Protein AF-A0A6A4GL51-F1 (afdb_monomer)

Secondary structure (DSSP, 8-state):
--HHHHHHHHHHHHHHTS--HHHHHHHHHHHHHHHHHHHHHHHHHHHHHHHHHHHHHHHHHHHHHHGGGS--HHHHHHHHHHHHHHHHTT--PPPP--PPP---HHHHHHHHHHHHHHHHHHHHHHHHHHHHHHHHHHHHHTTS-SS-HHHHHHHHHHHHHHHHHHTHHHHHHHHHHHHHHHHHHH-HHHHHHHHHHHHHHHHHHHHHHHHHHHHHHHHHHHT-

Mean predicted aligned error: 14.63 Å

Solvent-accessible surface area (backbone atoms only — not comparable to full-atom values): 12525 Å² total; per-residue (Å²): 135,65,70,64,57,55,53,50,53,54,49,53,53,54,57,70,63,54,70,55,68,65,59,56,52,50,51,52,53,50,53,52,50,52,52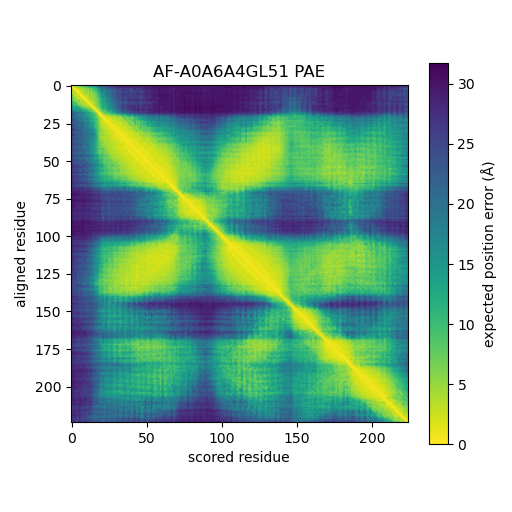,51,51,50,50,52,49,54,52,40,52,53,51,40,53,51,37,50,56,52,36,53,55,42,49,53,53,38,59,58,52,48,55,60,71,45,73,60,60,64,62,55,50,50,55,48,50,52,51,52,52,41,47,74,71,71,48,84,72,75,78,80,80,78,72,78,80,72,62,55,72,66,53,52,54,53,46,42,54,35,56,44,54,38,53,53,35,52,50,51,40,53,52,42,52,50,52,49,55,47,52,52,50,57,57,60,62,67,75,66,82,92,87,44,76,66,60,51,54,49,52,51,52,50,49,49,58,58,48,64,61,63,62,56,43,56,58,52,51,51,52,50,50,53,53,48,53,56,34,49,74,73,37,62,70,53,26,52,55,45,51,52,54,52,49,49,52,50,46,51,54,52,48,54,53,46,48,61,50,52,56,50,55,54,55,59,59,73,76,108

pLDDT: mean 72.22, std 11.59, range [42.72, 92.88]

Nearest PDB structures (foldseek):
  3ja6-assembly1_I  TM=2.448E-01  e=1.001E+00  Escherichia coli
  3ja6-assembly1_H  TM=2.577E-01  e=1.241E+00  Escherichia coli
  3zx6-assembly1_A  TM=2.633E-01  e=2.784E+00  Archaeoglobus fulgidus DSM 4304
  3zx6-assembly1_B  TM=2.259E-01  e=3.100E+00  Archaeoglobus fulgidus DSM 4304

Sequence (224 aa):
MSTLELGATKNIENMSSVRDPWTECLKSVRTYDDEKCKGWREDIDTLLVFAGLFSATVTAFATESYQWLQQDKNSAIFAQLVYISERLNGSTSPAPAVSAFTPAPASIRINVFWFLSLTISLATVLVGILCKQWLREYQKDASVGHHLALELRQMRYESLKKWAFRESSLALVLFFAGMLDLLWSLNPVVAGLVTAVVGLSMFIVVATSGLTIMLYFDEAKTKR

Organism: NCBI:txid1447944

InterPro domains:
  IPR045338 Domain of unknown function DUF6535 [PF20153] (22-185)

Structure (mmCIF, N/CA/C/O backbone):
data_AF-A0A6A4GL51-F1
#
_entry.id   AF-A0A6A4GL51-F1
#
loop_
_atom_site.group_PDB
_atom_site.id
_atom_site.type_symbol
_atom_site.label_atom_id
_atom_site.label_alt_id
_atom_site.label_comp_id
_atom_site.label_asym_id
_atom_site.label_entity_id
_atom_site.label_seq_id
_atom_site.pdbx_PDB_ins_code
_atom_site.Cartn_x
_atom_site.Cartn_y
_atom_site.Cartn_z
_atom_site.occupancy
_atom_site.B_iso_or_equiv
_atom_site.auth_seq_id
_atom_site.auth_comp_id
_atom_site.auth_asym_id
_atom_site.auth_atom_id
_atom_site.pdbx_PDB_model_num
ATOM 1 N N . MET A 1 1 ? 56.604 -1.981 -56.747 1.00 52.88 1 MET A N 1
ATOM 2 C CA . MET A 1 1 ? 55.493 -2.838 -56.274 1.00 52.88 1 MET A CA 1
ATOM 3 C C . MET A 1 1 ? 55.147 -2.613 -54.791 1.00 52.88 1 MET A C 1
ATOM 5 O O . MET A 1 1 ? 54.453 -3.429 -54.217 1.00 52.88 1 MET A O 1
ATOM 9 N N . SER A 1 2 ? 55.582 -1.507 -54.165 1.00 58.84 2 SER A N 1
ATOM 10 C CA . SER A 1 2 ? 55.415 -1.244 -52.720 1.00 58.84 2 SER A CA 1
ATOM 11 C C . SER A 1 2 ? 54.484 -0.067 -52.389 1.00 58.84 2 SER A C 1
ATOM 13 O O . SER A 1 2 ? 53.984 0.025 -51.276 1.00 58.84 2 SER A O 1
ATOM 15 N N . THR A 1 3 ? 54.218 0.830 -53.343 1.00 53.72 3 THR A N 1
ATOM 16 C CA . THR A 1 3 ? 53.398 2.037 -53.130 1.00 53.72 3 THR A CA 1
ATOM 17 C C . THR A 1 3 ? 51.900 1.812 -53.358 1.00 53.72 3 THR A C 1
ATOM 19 O O . THR A 1 3 ? 51.089 2.499 -52.746 1.00 53.72 3 THR A O 1
ATOM 22 N N . LEU A 1 4 ? 51.523 0.833 -54.191 1.00 57.16 4 LEU A N 1
ATOM 23 C CA . LEU A 1 4 ? 50.122 0.454 -54.427 1.00 57.16 4 LEU A CA 1
ATOM 24 C C . LEU A 1 4 ? 49.556 -0.413 -53.290 1.00 57.16 4 LEU A C 1
ATOM 26 O O . LEU A 1 4 ? 48.430 -0.185 -52.858 1.00 57.16 4 LEU A O 1
ATOM 30 N N . GLU A 1 5 ? 50.364 -1.324 -52.741 1.00 56.22 5 GLU A N 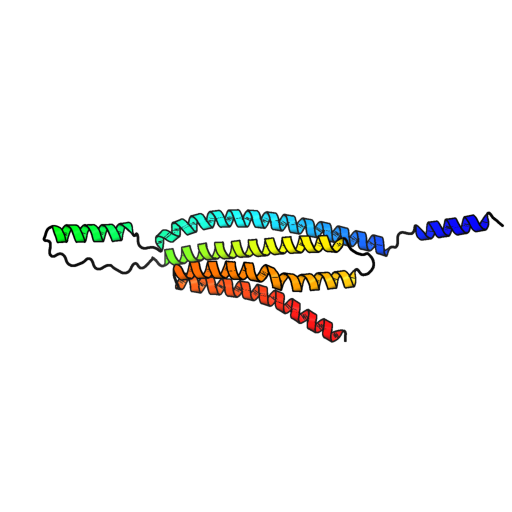1
ATOM 31 C CA . GLU A 1 5 ? 50.001 -2.162 -51.588 1.00 56.22 5 GLU A CA 1
ATOM 32 C C . GLU A 1 5 ? 49.766 -1.317 -50.324 1.00 56.22 5 GLU A C 1
ATOM 34 O O . GLU A 1 5 ? 48.776 -1.511 -49.625 1.00 56.22 5 GLU A O 1
ATOM 39 N N . LEU A 1 6 ? 50.609 -0.303 -50.075 1.00 56.66 6 LEU A N 1
ATOM 40 C CA . LEU A 1 6 ? 50.425 0.617 -48.944 1.00 56.66 6 LEU A CA 1
ATOM 41 C C . LEU A 1 6 ? 49.168 1.490 -49.082 1.00 56.66 6 LEU A C 1
ATOM 43 O O . LEU A 1 6 ? 48.562 1.858 -48.081 1.00 56.66 6 LEU A O 1
ATOM 47 N N . GLY A 1 7 ? 48.783 1.850 -50.311 1.00 54.78 7 GLY A N 1
ATOM 48 C CA . GLY A 1 7 ? 47.552 2.598 -50.579 1.00 54.78 7 GLY A CA 1
ATOM 49 C C . GLY A 1 7 ? 46.298 1.745 -50.381 1.00 54.78 7 GLY A C 1
ATOM 50 O O . GLY A 1 7 ? 45.294 2.239 -49.871 1.00 54.78 7 GLY A O 1
ATOM 51 N N . ALA A 1 8 ? 46.374 0.456 -50.725 1.00 57.44 8 ALA A N 1
ATOM 52 C CA . ALA A 1 8 ? 45.297 -0.503 -50.511 1.00 57.44 8 ALA A CA 1
ATOM 53 C C . ALA A 1 8 ? 45.093 -0.807 -49.019 1.00 57.44 8 ALA A C 1
ATOM 55 O O . ALA A 1 8 ? 43.962 -0.750 -48.544 1.00 57.44 8 ALA A O 1
ATOM 56 N N . THR A 1 9 ? 46.163 -1.029 -48.249 1.00 56.56 9 THR A N 1
ATOM 57 C CA . THR A 1 9 ? 46.051 -1.292 -46.802 1.00 56.56 9 THR A CA 1
ATOM 58 C C . THR A 1 9 ? 45.541 -0.082 -46.022 1.00 56.56 9 THR A C 1
ATOM 60 O O . THR A 1 9 ? 44.674 -0.247 -45.168 1.00 56.56 9 THR A O 1
ATOM 63 N N . LYS A 1 10 ? 45.959 1.142 -46.374 1.00 56.47 10 LYS A N 1
ATOM 64 C CA . LYS A 1 10 ? 45.437 2.381 -45.762 1.00 56.47 10 LYS A CA 1
ATOM 65 C C . LYS A 1 10 ? 43.958 2.628 -46.075 1.00 56.47 10 LYS A C 1
ATOM 67 O O . LYS A 1 10 ? 43.231 3.164 -45.243 1.00 56.47 10 LYS A O 1
ATOM 72 N N . ASN A 1 11 ? 43.499 2.235 -47.266 1.00 54.41 11 ASN A N 1
ATOM 73 C CA . ASN A 1 11 ? 42.080 2.298 -47.627 1.00 54.41 11 ASN A CA 1
ATOM 74 C C . ASN A 1 11 ? 41.252 1.229 -46.908 1.00 54.41 11 ASN A C 1
ATOM 76 O O . ASN A 1 11 ? 40.127 1.512 -46.516 1.00 54.41 11 ASN A O 1
ATOM 80 N N . ILE A 1 12 ? 41.802 0.033 -46.687 1.00 56.81 12 ILE A N 1
ATOM 81 C CA . ILE A 1 12 ? 41.143 -1.031 -45.914 1.00 56.81 12 ILE A CA 1
ATOM 82 C C . ILE A 1 12 ? 41.054 -0.644 -44.427 1.00 56.81 12 ILE A C 1
ATOM 84 O O . ILE A 1 12 ? 40.013 -0.843 -43.803 1.00 56.81 12 ILE A O 1
ATOM 88 N N . GLU A 1 13 ? 42.086 -0.000 -43.879 1.00 54.78 13 GLU A N 1
ATOM 89 C CA . GLU A 1 13 ? 42.092 0.524 -42.507 1.00 54.78 13 GLU A CA 1
ATOM 90 C C . GLU A 1 13 ? 41.083 1.681 -42.340 1.00 54.78 13 GLU A C 1
ATOM 92 O O . GLU A 1 13 ? 40.295 1.690 -41.393 1.00 54.78 13 GLU A O 1
ATOM 97 N N . ASN A 1 14 ? 40.978 2.585 -43.323 1.00 52.66 14 ASN A N 1
ATOM 98 C CA . ASN A 1 14 ? 39.922 3.605 -43.356 1.00 52.66 14 ASN A CA 1
ATOM 99 C C . ASN A 1 14 ? 38.512 3.024 -43.571 1.00 52.66 14 ASN A C 1
ATOM 101 O O . ASN A 1 14 ? 37.547 3.583 -43.054 1.00 52.66 14 ASN A O 1
ATOM 105 N N . MET A 1 15 ? 38.371 1.890 -44.264 1.00 49.06 15 MET A N 1
ATOM 106 C CA . MET A 1 15 ? 37.087 1.191 -44.413 1.00 49.06 15 MET A CA 1
ATOM 107 C C . MET A 1 15 ? 36.656 0.498 -43.110 1.00 49.06 15 MET A C 1
ATOM 109 O O . MET A 1 15 ? 35.465 0.414 -42.831 1.00 49.06 15 MET A O 1
ATOM 113 N N . SER A 1 16 ? 37.612 0.076 -42.274 1.00 49.75 16 SER A N 1
ATOM 114 C CA . SER A 1 16 ? 37.357 -0.403 -40.903 1.00 49.75 16 SER A CA 1
ATOM 115 C C . SER A 1 16 ? 37.082 0.725 -39.891 1.00 49.75 16 SER A C 1
ATOM 117 O O . SER A 1 16 ? 36.542 0.480 -38.816 1.00 49.75 16 SER A O 1
ATOM 119 N N . SER A 1 17 ? 37.415 1.970 -40.255 1.00 50.38 17 SER A N 1
ATOM 120 C CA . SER A 1 17 ? 37.106 3.206 -39.514 1.00 50.38 17 SER A CA 1
ATOM 121 C C . SER A 1 17 ? 35.714 3.771 -39.848 1.00 50.38 17 SER A C 1
ATOM 123 O O . SER A 1 17 ? 35.219 4.681 -39.173 1.00 50.38 17 SER A O 1
ATOM 125 N N . VAL A 1 18 ? 35.020 3.204 -40.846 1.00 55.88 18 VAL A N 1
ATOM 126 C CA . VAL A 1 18 ? 33.583 3.433 -41.032 1.00 55.88 18 VAL A CA 1
ATOM 127 C C . VAL A 1 18 ? 32.873 2.750 -39.868 1.00 55.88 18 VAL A C 1
ATOM 129 O O . VAL A 1 18 ? 32.553 1.568 -39.921 1.00 55.88 18 VAL A O 1
ATOM 132 N N . ARG A 1 19 ? 32.700 3.508 -38.780 1.00 58.69 19 ARG A N 1
ATOM 133 C CA . ARG A 1 19 ? 31.881 3.182 -37.606 1.00 58.69 19 ARG A CA 1
ATOM 134 C C . ARG A 1 19 ? 30.663 2.395 -38.078 1.00 58.69 19 ARG A C 1
ATOM 136 O O . ARG A 1 19 ? 29.856 2.946 -38.826 1.00 58.69 19 ARG A O 1
ATOM 143 N N . ASP A 1 20 ? 30.571 1.125 -37.689 1.00 70.38 20 ASP A N 1
ATOM 144 C CA . ASP A 1 20 ? 29.473 0.257 -38.101 1.00 70.38 20 ASP A CA 1
ATOM 145 C C . ASP A 1 20 ? 28.157 0.990 -37.771 1.00 70.38 20 ASP A C 1
ATOM 147 O O . ASP A 1 20 ? 27.936 1.302 -36.593 1.00 70.38 20 ASP A O 1
ATOM 151 N N . PRO A 1 21 ? 27.318 1.358 -38.761 1.00 72.12 21 PRO A N 1
ATOM 152 C CA . PRO A 1 21 ? 26.110 2.159 -38.540 1.00 72.12 21 PRO A CA 1
ATOM 153 C C . PRO A 1 21 ? 25.205 1.565 -37.456 1.00 72.12 21 PRO A C 1
ATOM 155 O O . PRO A 1 21 ? 24.495 2.282 -36.747 1.00 72.12 21 PRO A O 1
ATOM 158 N N . TRP A 1 22 ? 25.289 0.245 -37.286 1.00 64.12 22 TRP A N 1
ATOM 159 C CA . TRP A 1 22 ? 24.632 -0.503 -36.231 1.00 64.12 22 TRP A CA 1
ATOM 160 C C . TRP A 1 22 ? 25.115 -0.123 -34.825 1.00 64.12 22 TRP A C 1
ATOM 162 O O . TRP A 1 22 ? 24.303 0.058 -33.920 1.00 64.12 22 TRP A O 1
ATOM 172 N N . THR A 1 23 ? 26.422 0.070 -34.630 1.00 68.00 23 THR A N 1
ATOM 173 C CA . THR A 1 23 ? 27.003 0.472 -33.337 1.00 68.00 23 THR A CA 1
ATOM 174 C C . THR A 1 23 ? 26.606 1.890 -32.934 1.00 68.00 23 THR A C 1
ATOM 176 O O . THR A 1 23 ? 26.313 2.131 -31.763 1.00 68.00 23 THR A O 1
ATOM 179 N N . GLU A 1 24 ? 26.516 2.814 -33.893 1.00 74.75 24 GLU A N 1
ATOM 180 C CA . GLU A 1 24 ? 26.076 4.188 -33.630 1.00 74.75 24 GLU A CA 1
ATOM 181 C C . GLU A 1 24 ? 24.572 4.236 -33.315 1.00 74.75 24 GLU A C 1
ATOM 183 O O . GLU A 1 24 ? 24.154 4.893 -32.358 1.00 74.75 24 GLU A O 1
ATOM 188 N N . CYS A 1 25 ? 23.758 3.461 -34.042 1.00 73.06 25 CYS A N 1
ATOM 189 C CA . CYS A 1 25 ? 22.332 3.309 -33.751 1.00 73.06 25 CYS A CA 1
ATOM 190 C C . CYS A 1 25 ? 22.098 2.705 -32.355 1.00 73.06 25 CYS A C 1
ATOM 192 O O . CYS A 1 25 ? 21.324 3.248 -31.565 1.00 73.06 25 CYS A O 1
ATOM 194 N N . LEU A 1 26 ? 22.823 1.639 -31.999 1.00 71.44 26 LEU A N 1
ATOM 195 C CA . LEU A 1 26 ? 22.738 1.011 -30.676 1.00 71.44 26 LEU A CA 1
ATOM 196 C C . LEU A 1 26 ? 23.164 1.951 -29.552 1.00 71.44 26 LEU A C 1
ATOM 198 O O . LEU A 1 26 ? 22.528 1.981 -28.498 1.00 71.44 26 LEU A O 1
ATOM 202 N N . LYS A 1 27 ? 24.220 2.735 -29.770 1.00 73.44 27 LYS A N 1
ATOM 203 C CA . LYS A 1 27 ? 24.674 3.742 -28.811 1.00 73.44 27 LYS A CA 1
ATOM 204 C C . LYS A 1 27 ? 23.612 4.819 -28.596 1.00 73.44 27 LYS A C 1
ATOM 206 O O . LYS A 1 27 ? 23.353 5.188 -27.452 1.00 73.44 27 LYS A O 1
ATOM 211 N N . SER A 1 28 ? 22.970 5.282 -29.667 1.00 75.81 28 SER A N 1
ATOM 212 C CA . SER A 1 28 ? 21.876 6.255 -29.596 1.00 75.81 28 SER A CA 1
ATOM 213 C C . SER A 1 28 ? 20.667 5.706 -28.827 1.00 75.81 28 SER A C 1
ATOM 215 O O . SER A 1 28 ? 20.211 6.345 -27.880 1.00 75.81 28 SER A O 1
ATOM 217 N N . VAL A 1 29 ? 20.217 4.482 -29.137 1.00 75.88 29 VAL A N 1
ATOM 218 C CA . VAL A 1 29 ? 19.107 3.815 -28.425 1.00 75.88 29 VAL A CA 1
ATOM 219 C C . VAL A 1 29 ? 19.432 3.609 -26.948 1.00 75.88 29 VAL A C 1
ATOM 221 O O . VAL A 1 29 ? 18.597 3.868 -26.089 1.00 75.88 29 VAL A O 1
ATOM 224 N N . ARG A 1 30 ? 20.661 3.195 -26.631 1.00 72.38 30 ARG A N 1
ATOM 225 C CA . ARG A 1 30 ? 21.103 3.009 -25.246 1.00 72.38 30 ARG A CA 1
ATOM 226 C C . ARG A 1 30 ? 21.128 4.317 -24.462 1.00 72.38 30 ARG A C 1
ATOM 228 O O . ARG A 1 30 ? 20.707 4.342 -23.315 1.00 72.38 30 ARG A O 1
ATOM 235 N N . THR A 1 31 ? 21.591 5.392 -25.093 1.00 75.75 31 THR A N 1
ATOM 236 C CA . THR A 1 31 ? 21.641 6.723 -24.472 1.00 75.75 31 THR A CA 1
ATOM 237 C C . THR A 1 31 ? 20.227 7.231 -24.188 1.00 75.75 31 THR A C 1
ATOM 239 O O . THR A 1 31 ? 19.967 7.738 -23.101 1.00 75.75 31 THR A O 1
ATOM 242 N N . TYR A 1 32 ? 19.298 7.016 -25.125 1.00 77.94 32 TYR A N 1
ATOM 243 C CA . TYR A 1 32 ? 17.880 7.327 -24.946 1.00 77.94 32 TYR A CA 1
ATOM 244 C C . TYR A 1 32 ? 17.238 6.515 -23.811 1.00 77.94 32 TYR A C 1
ATOM 246 O O . TYR A 1 32 ? 16.561 7.085 -22.956 1.00 77.94 32 TYR A O 1
ATOM 254 N N . ASP A 1 33 ? 17.466 5.198 -23.771 1.00 76.31 33 ASP A N 1
ATOM 255 C CA . ASP A 1 33 ? 16.957 4.328 -22.706 1.00 76.31 33 ASP A CA 1
ATOM 256 C C . ASP A 1 33 ? 17.521 4.731 -21.337 1.00 76.31 33 ASP A C 1
ATOM 258 O O . ASP A 1 33 ? 16.766 4.800 -20.369 1.00 76.31 33 ASP A O 1
ATOM 262 N N . ASP A 1 34 ? 18.818 5.037 -21.241 1.00 79.56 34 ASP A N 1
ATOM 263 C CA . ASP A 1 34 ? 19.457 5.461 -19.992 1.00 79.56 34 ASP A CA 1
ATOM 264 C C . ASP A 1 34 ? 18.910 6.809 -19.499 1.00 79.56 34 ASP A C 1
ATOM 266 O O . ASP A 1 34 ? 18.635 6.959 -18.304 1.00 79.56 34 ASP A O 1
ATOM 270 N N . GLU A 1 35 ? 18.692 7.766 -20.404 1.00 84.69 35 GLU A N 1
ATOM 271 C CA . GLU A 1 35 ? 18.093 9.066 -20.086 1.00 84.69 35 GLU A CA 1
ATOM 272 C C . GLU A 1 35 ? 16.639 8.916 -19.616 1.00 84.69 35 GLU A C 1
ATOM 274 O O . GLU A 1 35 ? 16.258 9.470 -18.581 1.00 84.69 35 GLU A O 1
ATOM 279 N N . LYS A 1 36 ? 15.836 8.093 -20.305 1.00 80.44 36 LYS A N 1
ATOM 280 C CA . LYS A 1 36 ? 14.458 7.780 -19.893 1.00 80.44 36 LYS A CA 1
ATOM 281 C C . LYS A 1 36 ? 14.406 7.060 -18.554 1.00 80.44 36 LYS A C 1
ATOM 283 O O . LYS A 1 36 ? 13.615 7.436 -17.692 1.00 80.44 36 LYS A O 1
ATOM 288 N N . CYS A 1 37 ? 15.270 6.068 -18.355 1.00 80.31 37 CYS A N 1
ATOM 289 C CA . CYS A 1 37 ? 15.380 5.348 -17.093 1.00 80.31 37 CYS A CA 1
ATOM 290 C C . CYS A 1 37 ? 15.731 6.302 -15.951 1.00 80.31 37 CYS A C 1
ATOM 292 O O . CYS A 1 37 ? 15.121 6.244 -14.885 1.00 80.31 37 CYS A O 1
ATOM 294 N N . LYS A 1 38 ? 16.687 7.210 -16.167 1.00 85.50 38 LYS A N 1
ATOM 295 C CA . LYS A 1 38 ? 17.055 8.220 -15.175 1.00 85.50 38 LYS A CA 1
ATOM 296 C C . LYS A 1 38 ? 15.866 9.118 -14.817 1.00 85.50 38 LYS A C 1
ATOM 298 O O . LYS A 1 38 ? 15.588 9.256 -13.630 1.00 85.50 38 LYS A O 1
ATOM 303 N N . GLY A 1 39 ? 15.134 9.625 -15.812 1.00 88.31 39 GLY A N 1
ATOM 304 C CA . GLY A 1 39 ? 13.924 10.423 -15.585 1.00 88.31 39 GLY A CA 1
ATOM 305 C C . GLY A 1 39 ? 12.875 9.676 -14.756 1.00 88.31 39 GLY A C 1
ATOM 306 O O . GLY A 1 39 ? 12.447 10.164 -13.717 1.00 88.31 39 GLY A O 1
ATOM 307 N N . TRP A 1 40 ? 12.554 8.429 -15.120 1.00 86.12 40 TRP A N 1
ATOM 308 C CA . TRP A 1 40 ? 11.613 7.614 -14.341 1.00 86.12 40 TRP A CA 1
ATOM 309 C C . TRP A 1 40 ? 12.074 7.370 -12.906 1.00 86.12 40 TRP A C 1
ATOM 311 O O . TRP A 1 40 ? 11.251 7.322 -11.997 1.00 86.12 40 TRP A O 1
ATOM 321 N N . ARG A 1 41 ? 13.381 7.215 -12.667 1.00 87.38 41 ARG A N 1
ATOM 322 C CA . ARG A 1 41 ? 13.912 7.068 -11.306 1.00 87.38 41 ARG A CA 1
ATOM 323 C C . ARG A 1 41 ? 13.660 8.317 -10.466 1.00 87.38 41 ARG A C 1
ATOM 325 O O . ARG A 1 41 ? 13.277 8.174 -9.309 1.00 87.38 41 ARG A O 1
ATOM 332 N N . GLU A 1 42 ? 13.896 9.492 -11.041 1.00 91.25 42 GLU A N 1
ATOM 333 C CA . GLU A 1 42 ? 13.702 10.791 -10.388 1.00 91.25 42 GLU A CA 1
ATOM 334 C C . GLU A 1 42 ? 12.216 11.058 -10.101 1.00 91.25 42 GLU A C 1
ATOM 336 O O . GLU A 1 42 ? 11.864 11.458 -8.987 1.00 91.25 42 GLU A O 1
ATOM 341 N N . ASP A 1 43 ? 11.335 10.737 -11.053 1.00 89.19 43 ASP A N 1
ATOM 342 C CA . ASP A 1 43 ? 9.881 10.812 -10.872 1.00 89.19 43 ASP A CA 1
ATOM 343 C C . ASP A 1 43 ? 9.416 9.89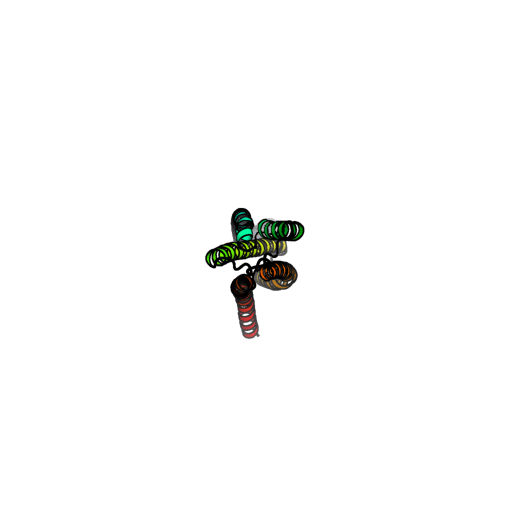5 -9.733 1.00 89.19 43 ASP A C 1
ATOM 345 O O . ASP A 1 43 ? 8.683 10.323 -8.836 1.00 89.19 43 ASP A O 1
ATOM 349 N N . ILE A 1 44 ? 9.878 8.637 -9.727 1.00 89.69 44 ILE A N 1
ATOM 350 C CA . ILE A 1 44 ? 9.555 7.669 -8.672 1.00 89.69 44 ILE A CA 1
ATOM 351 C C . ILE A 1 44 ? 10.070 8.161 -7.316 1.00 89.69 44 ILE A C 1
ATOM 353 O O . ILE A 1 44 ? 9.346 8.064 -6.329 1.00 89.69 44 ILE A O 1
ATOM 357 N N . ASP A 1 45 ? 11.281 8.715 -7.242 1.00 91.12 45 ASP A N 1
ATOM 358 C CA . ASP A 1 45 ? 11.823 9.256 -5.991 1.00 91.12 45 ASP A CA 1
ATOM 359 C C . ASP A 1 45 ? 10.987 10.411 -5.445 1.00 91.12 45 ASP A C 1
ATOM 361 O O . ASP A 1 45 ? 10.686 10.454 -4.250 1.00 91.12 45 ASP A O 1
ATOM 365 N N . THR A 1 46 ? 10.528 11.293 -6.325 1.00 92.00 46 THR A N 1
ATOM 366 C CA . THR A 1 46 ? 9.655 12.408 -5.951 1.00 92.00 46 THR A CA 1
ATOM 367 C C . THR A 1 46 ? 8.298 11.905 -5.446 1.00 92.00 46 THR A C 1
ATOM 369 O O . THR A 1 46 ? 7.819 12.347 -4.398 1.00 92.00 46 THR A O 1
ATOM 372 N N . LEU A 1 47 ? 7.704 10.926 -6.137 1.00 89.56 47 LEU A N 1
ATOM 373 C CA . LEU A 1 47 ? 6.462 10.264 -5.727 1.00 89.56 47 LEU A CA 1
ATOM 374 C C . LEU A 1 47 ? 6.599 9.557 -4.373 1.00 89.56 47 LEU A C 1
ATOM 376 O O . LEU A 1 47 ? 5.702 9.667 -3.541 1.00 89.56 47 LEU A O 1
ATOM 380 N N . LEU A 1 48 ? 7.714 8.864 -4.128 1.00 89.44 48 LEU A N 1
ATOM 381 C CA . LEU A 1 48 ? 7.981 8.164 -2.867 1.00 89.44 48 LEU A CA 1
ATOM 382 C C . LEU A 1 48 ? 8.082 9.129 -1.689 1.00 89.44 48 LEU A C 1
ATOM 384 O O . LEU A 1 48 ? 7.502 8.869 -0.635 1.00 89.44 48 LEU A O 1
ATOM 388 N N . VAL A 1 49 ? 8.795 10.244 -1.867 1.00 91.75 49 VAL A N 1
ATOM 389 C CA . VAL A 1 49 ? 8.898 11.287 -0.840 1.00 91.75 49 VAL A CA 1
ATOM 390 C C . VAL A 1 49 ? 7.510 11.846 -0.539 1.00 91.75 49 VAL A C 1
ATOM 392 O O . VAL A 1 49 ? 7.088 11.846 0.618 1.00 91.75 49 VAL A O 1
ATOM 395 N N . PHE A 1 50 ? 6.760 12.238 -1.571 1.00 90.69 50 PHE A N 1
ATOM 396 C CA . PHE A 1 50 ? 5.410 12.773 -1.403 1.00 90.69 50 PHE A CA 1
ATOM 397 C C . PHE A 1 50 ? 4.469 11.782 -0.702 1.00 90.69 50 PHE A C 1
ATOM 399 O O . PHE A 1 50 ? 3.783 12.148 0.252 1.00 90.69 50 PHE A O 1
ATOM 406 N N . ALA A 1 51 ? 4.478 10.515 -1.118 1.00 89.00 51 ALA A N 1
ATOM 407 C CA . ALA A 1 51 ? 3.649 9.467 -0.533 1.00 89.00 51 ALA A CA 1
ATOM 408 C C . ALA A 1 51 ? 4.027 9.159 0.926 1.00 89.00 51 ALA A C 1
ATOM 410 O O . ALA A 1 51 ? 3.142 8.928 1.751 1.00 89.00 51 ALA A O 1
ATOM 411 N N . GLY A 1 52 ? 5.317 9.212 1.272 1.00 88.94 52 GLY A N 1
ATOM 412 C CA . GLY A 1 52 ? 5.790 9.072 2.651 1.00 88.94 52 GLY A CA 1
ATOM 413 C C . GLY A 1 52 ? 5.311 10.211 3.555 1.00 88.94 52 GLY A C 1
ATOM 414 O O . GLY A 1 52 ? 4.755 9.957 4.623 1.00 88.94 52 GLY A O 1
ATOM 415 N N . LEU A 1 53 ? 5.452 11.462 3.104 1.00 92.88 53 LEU A N 1
ATOM 416 C CA . LEU A 1 53 ? 4.947 12.647 3.813 1.00 92.88 53 LEU A CA 1
ATOM 417 C C . LEU A 1 53 ? 3.421 12.607 3.977 1.00 92.88 53 LEU A C 1
ATOM 419 O O . LEU A 1 53 ? 2.913 12.838 5.073 1.00 92.88 53 LEU A O 1
ATOM 423 N N . PHE A 1 54 ? 2.696 12.264 2.911 1.00 91.44 54 PHE A N 1
ATOM 424 C CA . PHE A 1 54 ? 1.244 12.096 2.943 1.00 91.44 54 PHE A CA 1
ATOM 425 C C . PHE A 1 54 ? 0.821 10.971 3.895 1.00 91.44 54 PHE A C 1
ATOM 427 O O . PHE A 1 54 ? -0.101 11.137 4.688 1.00 91.44 54 PHE A O 1
ATOM 434 N N . SER A 1 55 ? 1.522 9.836 3.878 1.00 91.88 55 SER A N 1
ATOM 435 C CA . SER A 1 55 ? 1.234 8.744 4.804 1.00 91.88 55 SER A CA 1
ATOM 436 C C . SER A 1 55 ? 1.466 9.156 6.251 1.00 91.88 55 SER A C 1
ATOM 438 O O . SER A 1 55 ? 0.675 8.781 7.110 1.00 91.88 55 SER A O 1
ATOM 440 N N . ALA A 1 56 ? 2.524 9.912 6.549 1.00 92.50 56 ALA A N 1
ATOM 441 C CA . ALA A 1 56 ? 2.812 10.354 7.911 1.00 92.50 56 ALA A CA 1
ATOM 442 C C . ALA A 1 56 ? 1.699 11.261 8.459 1.00 92.50 56 ALA A C 1
ATOM 444 O O . ALA A 1 56 ? 1.219 11.045 9.573 1.00 92.50 56 ALA A O 1
ATOM 445 N N . THR A 1 57 ? 1.233 12.227 7.663 1.00 92.81 57 THR A N 1
ATOM 446 C CA . THR A 1 57 ? 0.144 13.127 8.073 1.00 92.81 57 THR A CA 1
ATOM 447 C C . THR A 1 57 ? -1.182 12.384 8.218 1.00 92.81 57 THR A C 1
ATOM 449 O O . THR A 1 57 ? -1.864 12.547 9.229 1.00 92.81 57 THR A O 1
ATOM 452 N N . VAL A 1 58 ? -1.521 11.498 7.276 1.00 91.62 58 VAL A N 1
ATOM 453 C CA . VAL A 1 58 ? -2.711 10.636 7.371 1.00 91.62 58 VAL A CA 1
ATOM 454 C C . VAL A 1 58 ? -2.637 9.709 8.580 1.00 91.62 58 VAL A C 1
ATOM 456 O O . VAL A 1 58 ? -3.641 9.530 9.259 1.00 91.62 58 VAL A O 1
ATOM 459 N N . THR A 1 59 ? -1.467 9.145 8.891 1.00 90.31 59 THR A N 1
ATOM 460 C CA . THR A 1 59 ? -1.279 8.266 10.060 1.00 90.31 59 THR A CA 1
ATOM 461 C C . THR A 1 59 ? -1.542 9.019 11.361 1.00 90.31 59 THR A C 1
ATOM 463 O O . THR A 1 59 ? -2.171 8.467 12.262 1.00 90.31 59 THR A O 1
ATOM 466 N N . ALA A 1 60 ? -1.130 10.288 11.457 1.00 92.75 60 ALA A N 1
ATOM 467 C CA . ALA A 1 60 ? -1.438 11.125 12.615 1.00 92.75 60 ALA A CA 1
ATOM 468 C C . ALA A 1 60 ? -2.956 11.330 12.775 1.00 92.75 60 ALA A C 1
ATOM 470 O O . ALA A 1 60 ? -3.502 11.058 13.843 1.00 92.75 60 ALA A O 1
ATOM 471 N N . PHE A 1 61 ? -3.664 11.703 11.701 1.00 88.75 61 PHE A N 1
ATOM 472 C CA . PHE A 1 61 ? -5.127 11.841 11.742 1.00 88.75 61 PHE A CA 1
ATOM 473 C C . PHE A 1 61 ? -5.845 10.513 12.010 1.00 88.75 61 PHE A C 1
ATOM 475 O O . PHE A 1 61 ? -6.819 10.476 12.762 1.00 88.75 61 PHE A O 1
ATOM 482 N N . ALA A 1 62 ? -5.356 9.413 11.436 1.00 86.94 62 ALA A N 1
ATOM 483 C CA . ALA A 1 62 ? -5.880 8.075 11.675 1.00 86.94 62 ALA A CA 1
ATOM 484 C C . ALA A 1 62 ? -5.733 7.689 13.152 1.00 86.94 62 ALA A C 1
ATOM 486 O O . ALA A 1 62 ? -6.694 7.216 13.743 1.00 86.94 62 ALA A O 1
ATOM 487 N N . THR A 1 63 ? -4.581 7.964 13.771 1.00 86.06 63 THR A N 1
ATOM 488 C CA . THR A 1 63 ? -4.307 7.644 15.185 1.00 86.06 63 THR A CA 1
ATOM 489 C C . THR A 1 63 ? -5.187 8.443 16.147 1.00 86.06 63 THR A C 1
ATOM 491 O O . THR A 1 63 ? -5.658 7.900 17.144 1.00 86.06 63 THR A O 1
ATOM 494 N N . GLU A 1 64 ? -5.464 9.709 15.842 1.00 87.19 64 GLU A N 1
ATOM 495 C CA . GLU A 1 64 ? -6.395 10.523 16.633 1.00 87.19 64 GLU A CA 1
ATOM 496 C C . GLU A 1 64 ? -7.847 10.062 16.438 1.00 87.19 64 GLU A C 1
ATOM 498 O O . GLU A 1 64 ? -8.563 9.774 17.398 1.00 87.19 64 GLU A O 1
ATOM 503 N N . SER A 1 65 ? -8.284 9.904 15.184 1.00 85.50 65 SER A N 1
ATOM 504 C CA . SER A 1 65 ? -9.656 9.474 14.872 1.00 85.50 65 SER A CA 1
ATOM 505 C C . SER A 1 65 ? -9.956 8.028 15.288 1.00 85.50 65 SER A C 1
ATOM 507 O O . SER A 1 65 ? -11.122 7.680 15.495 1.00 85.50 65 SER A O 1
ATOM 509 N N . TYR A 1 66 ? -8.922 7.204 15.477 1.00 79.31 66 TYR A N 1
ATOM 510 C CA . TYR A 1 66 ? -9.002 5.854 16.027 1.00 79.31 66 TYR A CA 1
ATOM 511 C C . TYR A 1 66 ? -9.601 5.838 17.432 1.00 79.31 66 TYR A C 1
ATOM 513 O O . TYR A 1 66 ? -10.380 4.945 17.769 1.00 79.31 66 TYR A O 1
ATOM 521 N N . GLN A 1 67 ? -9.301 6.852 18.244 1.00 79.94 67 GLN A N 1
ATOM 522 C CA . GLN A 1 67 ? -9.836 6.952 19.600 1.00 79.94 67 GLN A CA 1
ATOM 523 C C . GLN A 1 67 ? -11.359 7.131 19.595 1.00 79.94 67 GLN A C 1
ATOM 525 O O . GLN A 1 67 ? -12.028 6.700 20.525 1.00 79.94 67 GLN A O 1
ATOM 530 N N . TRP A 1 68 ? -11.939 7.676 18.518 1.00 77.19 68 TRP A N 1
ATOM 531 C CA . TRP A 1 68 ? -13.394 7.823 18.377 1.00 77.19 68 TRP A CA 1
ATOM 532 C C . TRP A 1 68 ? -14.115 6.503 18.073 1.00 77.19 68 TRP A C 1
ATOM 534 O O . TRP A 1 68 ? -15.339 6.431 18.188 1.00 77.19 68 TRP A O 1
ATOM 544 N N . LEU A 1 69 ? -13.380 5.473 17.641 1.00 70.38 69 LEU A N 1
ATOM 545 C CA . LEU A 1 69 ? -13.886 4.114 17.419 1.00 70.38 69 LEU A CA 1
ATOM 546 C C . LEU A 1 69 ? -13.753 3.227 18.660 1.00 70.38 69 LEU A C 1
ATOM 548 O O . LEU A 1 69 ? -14.296 2.123 18.662 1.00 70.38 69 LEU A O 1
ATOM 552 N N . GLN A 1 70 ? -13.045 3.684 19.694 1.00 69.19 70 GLN A N 1
ATOM 553 C CA . GLN A 1 70 ? -12.905 2.961 20.949 1.00 69.19 70 GLN A CA 1
ATOM 554 C C . GLN A 1 70 ? -13.780 3.581 22.032 1.00 69.19 70 GLN A C 1
ATOM 556 O O . GLN A 1 70 ? -13.923 4.797 22.129 1.00 69.19 70 GLN A O 1
ATOM 561 N N . GLN A 1 71 ? -14.341 2.728 22.884 1.00 65.44 71 GLN A N 1
ATOM 562 C CA . GLN A 1 71 ? -14.957 3.191 24.116 1.00 65.44 71 GLN A CA 1
ATOM 563 C C . GLN A 1 71 ? -13.875 3.815 24.997 1.00 65.44 71 GLN A C 1
ATOM 565 O O . GLN A 1 71 ? -12.835 3.189 25.223 1.00 65.44 71 GLN A O 1
ATOM 570 N N . ASP A 1 72 ? -14.123 5.022 25.507 1.00 67.50 72 ASP A N 1
ATOM 571 C CA . ASP A 1 72 ? -13.211 5.668 26.445 1.00 67.50 72 ASP A CA 1
ATOM 572 C C . ASP A 1 72 ? -13.076 4.789 27.696 1.00 67.50 72 ASP A C 1
ATOM 574 O O . ASP A 1 72 ? -13.976 4.713 28.543 1.00 67.50 72 ASP A O 1
ATOM 578 N N . LYS A 1 73 ? -11.945 4.084 27.786 1.00 63.81 73 LYS A N 1
ATOM 579 C CA . LYS A 1 73 ? -11.640 3.149 28.871 1.00 63.81 73 LYS A CA 1
ATOM 580 C C . LYS A 1 73 ? -11.665 3.857 30.218 1.00 63.81 73 LYS A C 1
ATOM 582 O O . LYS A 1 73 ? -12.081 3.246 31.198 1.00 63.81 73 LYS A O 1
ATOM 587 N N . ASN A 1 74 ? -11.302 5.139 30.266 1.00 65.88 74 ASN A N 1
ATOM 588 C CA . ASN A 1 74 ? -11.337 5.902 31.503 1.00 65.88 74 ASN A CA 1
ATOM 589 C C . ASN A 1 74 ? -12.778 6.114 31.951 1.00 65.88 74 ASN A C 1
ATOM 591 O O . ASN A 1 74 ? -13.082 5.838 33.104 1.00 65.88 74 ASN A O 1
ATOM 595 N N . SER A 1 75 ? -13.687 6.498 31.052 1.00 65.31 75 SER A N 1
ATOM 596 C CA . SER A 1 75 ? -15.108 6.652 31.395 1.00 65.31 75 SER A CA 1
ATOM 597 C C . SER A 1 75 ? -15.740 5.352 31.920 1.00 65.31 75 SER A C 1
ATOM 599 O O . SER A 1 75 ? -16.474 5.378 32.908 1.00 65.31 75 SER A O 1
ATOM 601 N N . ALA A 1 76 ? -15.395 4.202 31.327 1.00 68.62 76 ALA A N 1
ATOM 602 C CA . ALA A 1 76 ? -15.882 2.895 31.764 1.00 68.62 76 ALA A CA 1
ATOM 603 C C . ALA A 1 76 ? -15.320 2.496 33.141 1.00 68.62 76 ALA A C 1
ATOM 605 O O . ALA A 1 76 ? -16.065 2.026 34.000 1.00 68.62 76 ALA A O 1
ATOM 606 N N . ILE A 1 77 ? -14.025 2.734 33.373 1.00 73.44 77 ILE A N 1
ATOM 607 C CA . ILE A 1 77 ? -13.361 2.475 34.658 1.00 73.44 77 ILE A CA 1
ATOM 608 C C . ILE A 1 77 ? -13.898 3.414 35.747 1.00 73.44 77 ILE A C 1
ATOM 610 O O . ILE A 1 77 ? -14.178 2.962 36.854 1.00 73.44 77 ILE A O 1
ATOM 614 N N . PHE A 1 78 ? -14.107 4.697 35.442 1.00 74.94 78 PHE A N 1
ATOM 615 C CA . PHE A 1 78 ? -14.712 5.663 36.364 1.00 74.94 78 PHE A CA 1
ATOM 616 C C . PHE A 1 78 ? -16.145 5.275 36.729 1.00 74.94 78 PHE A C 1
ATOM 618 O O . PHE A 1 78 ? -16.485 5.269 37.910 1.00 74.94 78 PHE A O 1
ATOM 625 N N . ALA A 1 79 ? -16.969 4.887 35.752 1.00 72.19 79 ALA A N 1
ATOM 626 C CA . ALA A 1 79 ? -18.324 4.405 36.012 1.00 72.19 79 ALA A CA 1
ATOM 627 C C . ALA A 1 79 ? -18.324 3.146 36.900 1.00 72.19 79 ALA A C 1
ATOM 629 O O . ALA A 1 79 ? -19.150 3.024 37.806 1.00 72.19 79 ALA A O 1
ATOM 630 N N . GLN A 1 80 ? -17.365 2.237 36.698 1.00 74.00 80 GLN A N 1
ATOM 631 C CA . GLN A 1 80 ? -17.182 1.071 37.566 1.00 74.00 80 GLN A CA 1
ATOM 632 C C . GLN A 1 80 ? -16.700 1.444 38.976 1.00 74.00 80 GLN A C 1
ATOM 634 O O . GLN A 1 80 ? -17.209 0.891 39.947 1.00 74.00 80 GLN A O 1
ATOM 639 N N . LEU A 1 81 ? -15.765 2.387 39.116 1.00 79.50 81 LEU A N 1
ATOM 640 C CA . LEU A 1 81 ? -15.266 2.869 40.412 1.00 79.50 81 LEU A CA 1
ATOM 641 C C . LEU A 1 81 ? -16.366 3.543 41.236 1.00 79.50 81 LEU A C 1
ATOM 643 O O . LEU A 1 81 ? -16.467 3.283 42.433 1.00 79.50 81 LEU A O 1
ATOM 647 N N . VAL A 1 82 ? -17.203 4.367 40.598 1.00 80.25 82 VAL A N 1
ATOM 648 C CA . VAL A 1 82 ? -18.368 5.000 41.238 1.00 80.25 82 VAL A CA 1
ATOM 649 C C . VAL A 1 82 ? -19.385 3.944 41.668 1.00 80.25 82 VAL A C 1
ATOM 651 O O . VAL A 1 82 ? -19.881 3.988 42.789 1.00 80.25 82 VAL A O 1
ATOM 654 N N . TYR A 1 83 ? -19.640 2.932 40.836 1.00 81.88 83 TYR A N 1
ATOM 655 C CA . TYR A 1 83 ? -20.511 1.824 41.228 1.00 81.88 83 TYR A CA 1
ATOM 656 C C . TYR A 1 83 ? -19.958 1.040 42.431 1.00 81.88 83 TYR A C 1
ATOM 658 O O . TYR A 1 83 ? -20.698 0.730 43.364 1.00 81.88 83 TYR A O 1
ATOM 666 N N . ILE A 1 84 ? -18.655 0.739 42.456 1.00 82.38 84 ILE A N 1
ATOM 667 C CA . ILE A 1 84 ? -18.019 0.037 43.582 1.00 82.38 84 ILE A CA 1
ATOM 668 C C . ILE A 1 84 ? -18.071 0.888 44.860 1.00 82.38 84 ILE A C 1
ATOM 670 O O . ILE A 1 84 ? -18.369 0.351 45.928 1.00 82.38 84 ILE A O 1
ATOM 674 N N . SER A 1 85 ? -17.823 2.199 44.776 1.00 83.75 85 SER A N 1
ATOM 675 C CA . SER A 1 85 ? -17.870 3.089 45.943 1.00 83.75 85 SER A CA 1
ATOM 676 C C . SER A 1 85 ? -19.287 3.237 46.504 1.00 83.75 85 SER A C 1
ATOM 678 O O . SER A 1 85 ? -19.467 3.180 47.720 1.00 83.75 85 SER A O 1
ATOM 680 N N . GLU A 1 86 ? -20.304 3.329 45.646 1.00 83.19 86 GLU A N 1
ATOM 681 C CA . GLU A 1 86 ? -21.712 3.348 46.056 1.00 83.19 86 GLU A CA 1
ATOM 682 C C . GLU A 1 86 ? -22.137 2.040 46.737 1.00 83.19 86 GLU A C 1
ATOM 684 O O . GLU A 1 86 ? -22.827 2.072 47.760 1.00 83.19 86 GLU A O 1
ATOM 689 N N . ARG A 1 87 ? -21.674 0.890 46.228 1.00 81.38 87 ARG A N 1
ATOM 690 C CA . ARG A 1 87 ? -21.927 -0.424 46.845 1.00 81.38 87 ARG A CA 1
ATOM 691 C C . ARG A 1 87 ? -21.255 -0.569 48.206 1.00 81.38 87 ARG A C 1
ATOM 693 O O . ARG A 1 87 ? -21.876 -1.091 49.129 1.00 81.38 87 ARG A O 1
ATOM 700 N N . LEU A 1 88 ? -20.020 -0.086 48.349 1.00 84.38 88 LEU A N 1
ATOM 701 C CA . LEU A 1 88 ? -19.310 -0.061 49.634 1.00 84.38 88 LEU A CA 1
ATOM 702 C C . LEU A 1 88 ? -19.987 0.867 50.652 1.00 84.38 88 LEU A C 1
ATOM 704 O O . LEU A 1 88 ? -19.937 0.594 51.847 1.00 84.38 88 LEU A O 1
ATOM 708 N N . ASN A 1 89 ? -20.667 1.919 50.187 1.00 86.88 89 ASN A N 1
ATOM 709 C CA . ASN A 1 89 ? -21.414 2.855 51.029 1.00 86.88 89 ASN A CA 1
ATOM 710 C C . ASN A 1 89 ? -22.843 2.371 51.374 1.00 86.88 89 ASN A C 1
ATOM 712 O O . ASN A 1 89 ? -23.661 3.137 51.876 1.00 86.88 89 ASN A O 1
ATOM 716 N N . GLY A 1 90 ? -23.169 1.104 51.085 1.00 80.56 90 GLY A N 1
ATOM 717 C CA . GLY A 1 90 ? -24.456 0.490 51.426 1.00 80.56 90 GLY A CA 1
ATOM 718 C C . GLY A 1 90 ? -25.607 0.831 50.475 1.00 80.56 90 GLY A C 1
ATOM 719 O O . GLY A 1 90 ? -26.756 0.489 50.765 1.00 80.56 90 GLY A O 1
ATOM 720 N N . SER A 1 91 ? -25.335 1.474 49.334 1.00 78.06 91 SER A N 1
ATOM 721 C CA . SER A 1 91 ? -26.366 1.759 48.337 1.00 78.06 91 SER A CA 1
ATOM 722 C C . SER A 1 91 ? -26.798 0.473 47.607 1.00 78.06 91 SER A C 1
ATOM 724 O O . SER A 1 91 ? -25.998 -0.394 47.237 1.00 78.06 91 SER A O 1
ATOM 726 N N . THR A 1 92 ? -28.106 0.340 47.375 1.00 77.31 92 THR A N 1
ATOM 727 C CA . THR A 1 92 ? -28.713 -0.733 46.564 1.00 77.31 92 THR A CA 1
ATOM 728 C C . THR A 1 92 ? -28.934 -0.291 45.116 1.00 77.31 92 THR A C 1
ATOM 730 O O . THR A 1 92 ? -29.839 -0.783 44.445 1.00 77.31 92 THR A O 1
ATOM 733 N N . SER A 1 93 ? -28.109 0.641 44.624 1.00 72.19 93 SER A N 1
ATOM 734 C CA . SER A 1 93 ? -28.192 1.115 43.242 1.00 72.19 93 SER A CA 1
ATOM 735 C C . SER A 1 93 ? -28.006 -0.064 42.269 1.00 72.19 93 SER A C 1
ATOM 737 O O . SER A 1 93 ? -27.099 -0.886 42.473 1.00 72.19 93 SER A O 1
ATOM 739 N N . PRO A 1 94 ? -28.882 -0.222 41.257 1.00 69.62 94 PRO A N 1
ATOM 740 C CA . PRO A 1 94 ? -28.747 -1.283 40.269 1.00 69.62 94 PRO A CA 1
ATOM 741 C C . PRO A 1 94 ? -27.421 -1.134 39.518 1.00 69.62 94 PRO A C 1
ATOM 743 O O . PRO A 1 94 ? -26.944 -0.023 39.294 1.00 69.62 94 PRO A O 1
ATOM 746 N N . ALA A 1 95 ? -26.815 -2.263 39.135 1.00 68.19 95 ALA A N 1
ATOM 747 C CA . ALA A 1 95 ? -25.569 -2.244 38.378 1.00 68.19 95 ALA A CA 1
ATOM 748 C C . ALA A 1 95 ? -25.733 -1.369 37.124 1.00 68.19 95 ALA A C 1
ATOM 750 O O . ALA A 1 95 ? -26.742 -1.523 36.425 1.00 68.19 95 ALA A O 1
ATOM 751 N N . PRO A 1 96 ? -24.781 -0.461 36.829 1.00 64.81 96 PRO A N 1
ATOM 752 C CA . PRO A 1 96 ? -24.870 0.368 35.642 1.00 64.81 96 PRO A CA 1
ATOM 753 C C . PRO A 1 96 ? -24.976 -0.548 34.426 1.00 64.81 96 PRO A C 1
ATOM 755 O O . PRO A 1 96 ? -24.125 -1.414 34.206 1.00 64.81 96 PRO A O 1
ATOM 758 N N . ALA A 1 97 ? -26.050 -0.382 33.654 1.00 61.50 97 ALA A N 1
ATOM 759 C CA . ALA A 1 97 ? -26.195 -1.061 32.381 1.00 61.50 97 ALA A CA 1
ATOM 760 C C . ALA A 1 97 ? -25.060 -0.565 31.483 1.00 61.50 97 ALA A C 1
ATOM 762 O O . ALA A 1 97 ? -25.062 0.583 31.040 1.00 61.50 97 ALA A O 1
ATOM 763 N N . VAL A 1 98 ? -24.056 -1.412 31.266 1.00 59.97 98 VAL A N 1
ATOM 764 C CA . VAL A 1 98 ? -22.954 -1.105 30.358 1.00 59.97 98 VAL A CA 1
ATOM 765 C C . VAL A 1 98 ? -23.554 -1.107 28.957 1.00 59.97 98 VAL A C 1
ATOM 767 O O . VAL A 1 98 ? -23.721 -2.162 28.348 1.00 59.97 98 VAL A O 1
ATOM 770 N N . SER A 1 99 ? -23.989 0.054 28.464 1.00 61.31 99 SER A N 1
ATOM 771 C CA . SER A 1 99 ? -24.477 0.144 27.092 1.00 61.31 99 SER A CA 1
ATOM 772 C C . SER A 1 99 ? -23.320 -0.227 26.173 1.00 61.31 99 SER A C 1
ATOM 774 O O . SER A 1 99 ? -22.242 0.365 26.288 1.00 61.31 99 SER A O 1
ATOM 776 N N . ALA A 1 100 ? -23.527 -1.196 25.283 1.00 64.06 100 ALA A N 1
ATOM 777 C CA . ALA A 1 100 ? -22.525 -1.564 24.296 1.00 64.06 100 ALA A CA 1
ATOM 778 C C . ALA A 1 100 ? -22.135 -0.316 23.493 1.00 64.06 100 ALA A C 1
ATOM 780 O O . ALA A 1 100 ? -22.989 0.336 22.883 1.00 64.06 100 ALA A O 1
ATOM 781 N N . PHE A 1 101 ? -20.853 0.048 23.536 1.00 68.75 101 PHE A N 1
ATOM 782 C CA . PHE A 1 101 ? -20.360 1.209 22.815 1.00 68.75 101 PHE A CA 1
ATOM 783 C C . PHE A 1 101 ? -20.625 1.035 21.322 1.00 68.75 101 PHE A C 1
ATOM 785 O O . PHE A 1 101 ? -20.150 0.092 20.692 1.00 68.75 101 PHE A O 1
ATOM 792 N N . THR A 1 102 ? -21.407 1.958 20.771 1.00 72.31 102 THR A N 1
ATOM 793 C CA . THR A 1 102 ? -21.726 1.990 19.349 1.00 72.31 102 THR A CA 1
ATOM 794 C C . THR A 1 102 ? -21.130 3.272 18.775 1.00 72.31 102 THR A C 1
ATOM 796 O O . THR A 1 102 ? -21.646 4.355 19.062 1.00 72.31 102 THR A O 1
ATOM 799 N N . PRO A 1 103 ? -20.029 3.190 18.009 1.00 74.88 103 PRO A N 1
ATOM 800 C CA . PRO A 1 103 ? -19.401 4.373 17.441 1.00 74.88 103 PRO A CA 1
ATOM 801 C C . PRO A 1 103 ? -20.332 5.063 16.441 1.00 74.88 103 PRO A C 1
ATOM 803 O O . PRO A 1 103 ? -21.091 4.420 15.711 1.00 74.88 103 PRO A O 1
ATOM 806 N N . ALA A 1 104 ? -20.253 6.393 16.382 1.00 82.00 104 ALA A N 1
ATOM 807 C CA . ALA A 1 104 ? -21.062 7.173 15.456 1.00 82.00 104 ALA A CA 1
ATOM 808 C C . ALA A 1 104 ? -20.737 6.801 13.991 1.00 82.00 104 ALA A C 1
ATOM 810 O O . ALA A 1 104 ? -19.562 6.684 13.626 1.00 82.00 104 ALA A O 1
ATOM 811 N N . PRO A 1 105 ? -21.742 6.697 13.099 1.00 79.50 105 PRO A N 1
ATOM 812 C CA . PRO A 1 105 ? -21.527 6.303 11.704 1.00 79.50 105 PRO A CA 1
ATOM 813 C C . PRO A 1 105 ? -20.639 7.290 10.928 1.00 79.50 105 PRO A C 1
ATOM 815 O O . PRO A 1 105 ? -19.969 6.913 9.967 1.00 79.50 105 PRO A O 1
ATOM 818 N N . ALA A 1 106 ? -20.590 8.561 11.342 1.00 83.06 106 ALA A N 1
ATOM 819 C CA . ALA A 1 106 ? -19.652 9.538 10.794 1.00 83.06 106 ALA A CA 1
ATOM 820 C C . ALA A 1 106 ? -18.190 9.186 11.123 1.00 83.06 106 ALA A C 1
ATOM 822 O O . ALA A 1 106 ? -17.358 9.185 10.218 1.00 83.06 106 ALA A O 1
ATOM 823 N N . SER A 1 107 ? -17.898 8.808 12.371 1.00 82.06 107 SER A N 1
ATOM 824 C CA . SER A 1 107 ? -16.560 8.403 12.820 1.00 82.06 107 SER A 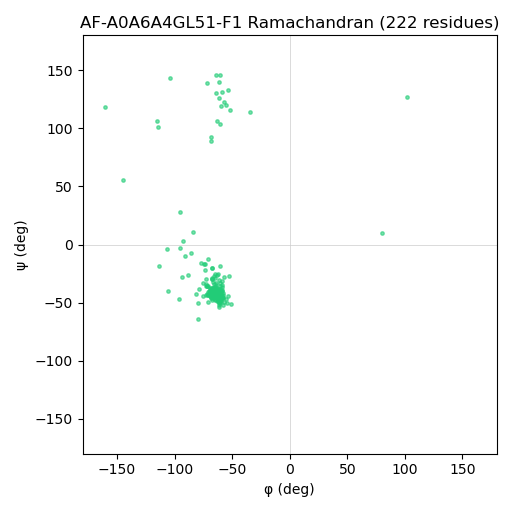CA 1
ATOM 825 C C . SER A 1 107 ? -16.064 7.162 12.082 1.00 82.06 107 SER A C 1
ATOM 827 O O . SER A 1 107 ? -14.899 7.107 11.693 1.00 82.06 107 SER A O 1
ATOM 829 N N . ILE A 1 108 ? -16.962 6.205 11.816 1.00 80.69 108 ILE A N 1
ATOM 830 C CA . ILE A 1 108 ? -16.657 5.009 11.018 1.00 80.69 108 ILE A CA 1
ATOM 831 C C . ILE A 1 108 ? -16.237 5.414 9.600 1.00 80.69 108 ILE A C 1
ATOM 833 O O . ILE A 1 108 ? -15.162 5.030 9.152 1.00 80.69 108 ILE A O 1
ATOM 837 N N . ARG A 1 109 ? -17.039 6.234 8.904 1.00 82.38 109 ARG A N 1
ATOM 838 C CA . ARG A 1 109 ? -16.736 6.666 7.524 1.00 82.38 109 ARG A CA 1
ATOM 839 C C . ARG A 1 109 ? -15.410 7.420 7.422 1.00 82.38 109 ARG A C 1
ATOM 841 O O . ARG A 1 109 ? -14.638 7.156 6.509 1.00 82.38 109 ARG A O 1
ATOM 848 N N . ILE A 1 110 ? -15.137 8.329 8.357 1.00 85.62 110 ILE A N 1
ATOM 849 C CA . ILE A 1 110 ? -13.892 9.112 8.378 1.00 85.62 110 ILE A CA 1
ATOM 850 C C . ILE A 1 110 ? -12.679 8.187 8.526 1.00 85.62 110 ILE A C 1
ATOM 852 O O . ILE A 1 110 ? -11.742 8.274 7.736 1.00 85.62 110 ILE A O 1
ATOM 856 N N . ASN A 1 111 ? -12.728 7.250 9.474 1.00 84.94 111 ASN A N 1
ATOM 857 C CA . ASN A 1 111 ? -11.662 6.268 9.660 1.00 84.94 111 ASN A CA 1
ATOM 858 C C . ASN A 1 111 ? -11.481 5.373 8.426 1.00 84.94 111 ASN A C 1
ATOM 860 O O . ASN A 1 111 ? -10.347 5.136 8.023 1.00 84.94 111 ASN A O 1
ATOM 864 N N . VAL A 1 112 ? -12.569 4.934 7.775 1.00 81.69 112 VAL A N 1
ATOM 865 C CA . VAL A 1 112 ? -12.485 4.173 6.512 1.00 81.69 112 VAL A CA 1
ATOM 866 C C . VAL A 1 112 ? -11.665 4.939 5.479 1.00 81.69 112 VAL A C 1
ATOM 868 O O . VAL A 1 112 ? -10.737 4.374 4.908 1.00 81.69 112 VAL A O 1
ATOM 871 N N . PHE A 1 113 ? -11.967 6.220 5.252 1.00 83.62 113 PHE A N 1
ATOM 872 C CA . PHE A 1 113 ? -11.231 7.023 4.275 1.00 83.62 113 PHE A CA 1
ATOM 873 C C . PHE A 1 113 ? -9.763 7.214 4.662 1.00 83.62 113 PHE A C 1
ATOM 875 O O . PHE A 1 113 ? -8.895 7.081 3.798 1.00 83.62 113 PHE A O 1
ATOM 882 N N . TRP A 1 114 ? -9.467 7.450 5.944 1.00 87.81 114 TRP A N 1
ATOM 883 C CA . TRP A 1 114 ? -8.086 7.567 6.413 1.00 87.81 114 TRP A CA 1
ATOM 884 C C . TRP A 1 114 ? -7.295 6.281 6.191 1.00 87.81 114 TRP A C 1
ATOM 886 O O . TRP A 1 114 ? -6.275 6.309 5.502 1.00 87.81 114 TRP A O 1
ATOM 896 N N . PHE A 1 115 ? -7.789 5.143 6.679 1.00 82.44 115 PHE A N 1
ATOM 897 C CA . PHE A 1 115 ? -7.105 3.859 6.522 1.00 82.44 115 PHE A CA 1
ATOM 898 C C . PHE A 1 115 ? -6.995 3.431 5.058 1.00 82.44 115 PHE A C 1
ATOM 900 O O . PHE A 1 115 ? -5.961 2.894 4.654 1.00 82.44 115 PHE A O 1
ATOM 907 N N . LEU A 1 116 ? -8.012 3.704 4.236 1.00 80.50 116 LEU A N 1
ATOM 908 C CA . LEU A 1 116 ? -7.966 3.409 2.808 1.00 80.50 116 LEU A CA 1
ATOM 909 C C . LEU A 1 116 ? -6.899 4.251 2.100 1.00 80.50 116 LEU A C 1
ATOM 911 O O . LEU A 1 116 ? -6.091 3.710 1.347 1.00 80.50 116 LEU A O 1
ATOM 915 N N . SER A 1 117 ? -6.856 5.557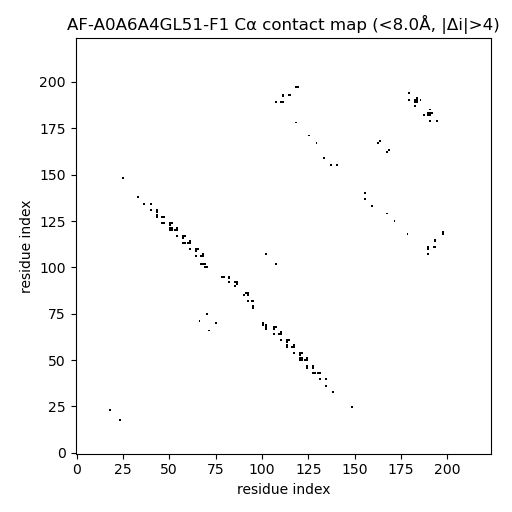 2.377 1.00 85.44 117 SER A N 1
ATOM 916 C CA . SER A 1 117 ? -5.854 6.456 1.792 1.00 85.44 117 SER A CA 1
ATOM 917 C C . SER A 1 117 ? -4.428 6.081 2.207 1.00 85.44 117 SER A C 1
ATOM 919 O O . SER A 1 117 ? -3.535 6.056 1.362 1.00 85.44 117 SER A O 1
ATOM 921 N N . LEU A 1 118 ? -4.228 5.686 3.470 1.00 87.06 118 LEU A N 1
ATOM 922 C CA . LEU A 1 118 ? -2.954 5.179 3.982 1.00 87.06 118 LEU A CA 1
ATOM 923 C C . LEU A 1 118 ? -2.540 3.906 3.241 1.00 87.06 118 LEU A C 1
ATOM 925 O O . LEU A 1 118 ? -1.424 3.809 2.737 1.00 87.06 118 LEU A O 1
ATOM 929 N N . THR A 1 119 ? -3.461 2.951 3.118 1.00 81.88 119 THR A N 1
ATOM 930 C CA . THR A 1 119 ? -3.185 1.658 2.484 1.00 81.88 119 THR A CA 1
ATOM 931 C C . THR A 1 119 ? -2.827 1.819 1.006 1.00 81.88 119 THR A C 1
ATOM 933 O O . THR A 1 119 ? -1.856 1.225 0.543 1.00 81.88 119 THR A O 1
ATOM 936 N N . ILE A 1 120 ? -3.561 2.656 0.264 1.00 78.81 120 ILE A N 1
ATOM 937 C CA . ILE A 1 120 ? -3.278 2.938 -1.154 1.00 78.81 120 ILE A CA 1
ATOM 938 C C . ILE A 1 120 ? -1.956 3.706 -1.310 1.00 78.81 120 ILE A C 1
ATOM 940 O O . ILE A 1 120 ? -1.190 3.427 -2.236 1.00 78.81 120 ILE A O 1
ATOM 944 N N . SER A 1 121 ? -1.649 4.633 -0.398 1.00 86.94 121 SER A N 1
ATOM 945 C CA . SER A 1 121 ? -0.367 5.346 -0.400 1.00 86.94 121 SER A CA 1
ATOM 946 C C . SER A 1 121 ? 0.807 4.379 -0.214 1.00 86.94 121 SER A C 1
ATOM 948 O O . SER A 1 121 ? 1.727 4.358 -1.032 1.00 86.94 121 SER A O 1
ATOM 950 N N . LEU A 1 122 ? 0.746 3.497 0.792 1.00 83.50 122 LEU A N 1
ATOM 951 C CA . LEU A 1 122 ? 1.799 2.502 1.032 1.00 83.50 122 LEU A CA 1
ATOM 952 C C . LEU A 1 122 ? 1.910 1.493 -0.113 1.00 83.50 122 LEU A C 1
ATOM 954 O O . LEU A 1 122 ? 3.022 1.151 -0.512 1.00 83.50 122 LEU A O 1
ATOM 958 N N . ALA A 1 123 ? 0.785 1.072 -0.696 1.00 80.62 123 ALA A N 1
ATOM 959 C CA . ALA A 1 123 ? 0.777 0.247 -1.902 1.00 80.62 123 ALA A CA 1
ATOM 960 C C . ALA A 1 123 ? 1.575 0.905 -3.038 1.00 80.62 123 ALA A C 1
ATOM 962 O O . ALA A 1 123 ? 2.425 0.268 -3.659 1.00 80.62 123 ALA A O 1
ATOM 963 N N . THR A 1 124 ? 1.334 2.197 -3.269 1.00 83.00 124 THR A N 1
ATOM 964 C CA . THR A 1 124 ? 2.012 2.983 -4.309 1.00 83.00 124 THR A CA 1
ATOM 965 C C . THR A 1 124 ? 3.512 3.090 -4.036 1.00 83.00 124 THR A C 1
ATOM 967 O O . THR A 1 124 ? 4.311 2.905 -4.952 1.00 83.00 124 THR A O 1
ATOM 970 N N . VAL A 1 125 ? 3.911 3.312 -2.778 1.00 85.50 125 VAL A N 1
ATOM 971 C CA . VAL A 1 125 ? 5.325 3.322 -2.361 1.00 85.50 125 VAL A CA 1
ATOM 972 C C . VAL A 1 125 ? 5.991 1.981 -2.648 1.00 85.50 125 VAL A C 1
ATOM 974 O O . VAL A 1 125 ? 7.061 1.954 -3.254 1.00 85.50 125 VAL A O 1
ATOM 977 N N . LEU A 1 126 ? 5.364 0.866 -2.263 1.00 80.44 126 LEU A N 1
ATOM 978 C CA . LEU A 1 126 ? 5.914 -0.470 -2.497 1.00 80.44 126 LEU A CA 1
ATOM 979 C C . LEU A 1 126 ? 6.081 -0.746 -3.994 1.00 80.44 126 LEU A C 1
ATOM 981 O O . LEU A 1 126 ? 7.158 -1.164 -4.415 1.00 80.44 126 LEU A O 1
ATOM 985 N N . VAL A 1 127 ? 5.070 -0.438 -4.811 1.00 77.25 127 VAL A N 1
ATOM 986 C CA . VAL A 1 127 ? 5.163 -0.556 -6.275 1.00 77.25 127 VAL A CA 1
ATOM 987 C C . VAL A 1 127 ? 6.281 0.331 -6.830 1.00 77.25 127 VAL A C 1
ATOM 989 O O . VAL A 1 127 ? 7.075 -0.135 -7.643 1.00 77.25 127 VAL A O 1
ATOM 992 N N . GLY A 1 128 ? 6.417 1.573 -6.361 1.00 82.56 128 GLY A N 1
ATOM 993 C CA . GLY A 1 128 ? 7.496 2.468 -6.782 1.00 82.56 128 GLY A CA 1
ATOM 994 C C . GLY A 1 128 ? 8.888 1.932 -6.428 1.00 82.56 128 GLY A C 1
ATOM 995 O O . GLY A 1 128 ? 9.781 1.933 -7.275 1.00 82.56 128 GLY A O 1
ATOM 996 N N . ILE A 1 129 ? 9.077 1.383 -5.224 1.00 82.81 129 ILE A N 1
ATOM 997 C CA . ILE A 1 129 ? 10.335 0.727 -4.824 1.00 82.81 129 ILE A CA 1
ATOM 998 C C . ILE A 1 129 ? 10.647 -0.455 -5.750 1.00 82.81 129 ILE A C 1
ATOM 1000 O O . ILE A 1 129 ? 11.788 -0.588 -6.200 1.00 82.81 129 ILE A O 1
ATOM 1004 N N . LEU A 1 130 ? 9.650 -1.277 -6.086 1.00 77.12 130 LEU A N 1
ATOM 1005 C CA . LEU A 1 130 ? 9.810 -2.387 -7.031 1.00 77.12 130 LEU A CA 1
ATOM 1006 C C . LEU A 1 130 ? 10.203 -1.896 -8.426 1.00 77.12 130 LEU A C 1
ATOM 1008 O O . LEU A 1 130 ? 11.133 -2.439 -9.023 1.00 77.12 130 LEU A O 1
ATOM 1012 N N . CYS A 1 131 ? 9.579 -0.822 -8.914 1.00 76.31 131 CYS A N 1
ATOM 1013 C CA . CYS A 1 131 ? 9.968 -0.178 -10.167 1.00 76.31 131 CYS A CA 1
ATOM 1014 C C . CYS A 1 131 ? 11.429 0.304 -10.127 1.00 76.31 131 CYS A C 1
ATOM 1016 O O . CYS A 1 131 ? 12.152 0.127 -11.107 1.00 76.31 131 CYS A O 1
ATOM 1018 N N . LYS A 1 132 ? 11.919 0.847 -8.999 1.00 78.38 132 LYS A N 1
ATOM 1019 C CA . LYS A 1 132 ? 13.342 1.226 -8.860 1.00 78.38 132 LYS A CA 1
ATOM 1020 C C . LYS A 1 132 ? 14.278 0.023 -8.854 1.00 78.38 132 LYS A C 1
ATOM 1022 O O . LYS A 1 132 ? 15.348 0.100 -9.461 1.00 78.38 132 LYS A O 1
ATOM 1027 N N . GLN A 1 133 ? 13.916 -1.047 -8.144 1.00 75.88 133 GLN A N 1
ATOM 1028 C CA . GLN A 1 133 ? 14.697 -2.288 -8.115 1.00 75.88 133 GLN A CA 1
ATOM 1029 C C . GLN A 1 133 ? 14.807 -2.874 -9.521 1.00 75.88 133 GLN A C 1
ATOM 1031 O O . GLN A 1 133 ? 15.910 -3.177 -9.974 1.00 75.88 133 GLN A O 1
ATOM 1036 N N . TRP A 1 134 ? 13.689 -2.905 -10.246 1.00 74.25 134 TRP A N 1
ATOM 1037 C CA . TRP A 1 134 ? 13.656 -3.298 -11.646 1.00 74.25 134 TRP A CA 1
ATOM 1038 C C . TRP A 1 134 ? 14.572 -2.430 -12.511 1.00 74.25 134 TRP A C 1
ATOM 1040 O O . TRP A 1 134 ? 15.426 -2.943 -13.229 1.00 74.25 134 TRP A O 1
ATOM 1050 N N . LEU A 1 135 ? 14.430 -1.109 -12.414 1.00 73.44 135 LEU A N 1
ATOM 1051 C CA . LEU A 1 135 ? 15.196 -0.170 -13.222 1.00 73.44 135 LEU A CA 1
ATOM 1052 C C . LEU A 1 135 ? 16.707 -0.301 -12.988 1.00 73.44 135 LEU A C 1
ATOM 1054 O O . LEU A 1 135 ? 17.513 -0.081 -13.890 1.00 73.44 135 LEU A O 1
ATOM 1058 N N . ARG A 1 136 ? 17.106 -0.635 -11.756 1.00 72.12 136 ARG A N 1
ATOM 1059 C CA . ARG A 1 136 ? 18.505 -0.886 -11.402 1.00 72.12 136 ARG A CA 1
ATOM 1060 C C . ARG A 1 136 ? 19.031 -2.163 -12.060 1.00 72.12 136 ARG A C 1
ATOM 1062 O O . ARG A 1 136 ? 20.135 -2.125 -12.598 1.00 72.12 136 ARG A O 1
ATOM 1069 N N . GLU A 1 137 ? 18.258 -3.247 -12.060 1.00 68.19 137 GLU A N 1
ATOM 1070 C CA . GLU A 1 137 ? 18.660 -4.492 -12.732 1.00 68.19 137 GLU A CA 1
ATOM 1071 C C . GLU A 1 137 ? 18.662 -4.327 -14.262 1.00 68.19 137 GLU A C 1
ATOM 1073 O O . GLU A 1 137 ? 19.615 -4.740 -14.919 1.00 68.19 137 GLU A O 1
ATOM 1078 N N . TYR A 1 138 ? 17.684 -3.599 -14.823 1.00 65.50 138 TYR A N 1
ATOM 1079 C CA . TYR A 1 138 ? 17.636 -3.251 -16.251 1.00 65.50 138 TYR A CA 1
ATOM 1080 C C . TYR A 1 138 ? 18.927 -2.564 -16.725 1.00 65.50 138 TYR A C 1
ATOM 1082 O O . TYR A 1 138 ? 19.479 -2.913 -17.769 1.00 65.50 138 TYR A O 1
ATOM 1090 N N . GLN A 1 139 ? 19.442 -1.613 -15.937 1.00 66.75 139 GLN A N 1
ATOM 1091 C CA . GLN A 1 139 ? 20.691 -0.909 -16.245 1.00 66.75 139 GLN A CA 1
ATOM 1092 C C . GLN A 1 139 ? 21.937 -1.788 -16.069 1.00 66.75 139 GLN A C 1
ATOM 1094 O O . GLN A 1 139 ? 22.889 -1.667 -16.841 1.00 66.75 139 GLN A O 1
ATOM 1099 N N . LYS A 1 140 ? 21.946 -2.684 -15.076 1.00 64.62 140 LYS A N 1
ATOM 1100 C CA . LYS A 1 140 ? 23.069 -3.593 -14.807 1.00 64.62 140 LYS A CA 1
ATOM 1101 C C . LYS A 1 140 ? 23.277 -4.585 -15.956 1.00 64.62 140 LYS A C 1
ATOM 1103 O O . LYS A 1 140 ? 24.398 -4.713 -16.451 1.00 64.62 140 LYS A O 1
ATOM 1108 N N . ASP A 1 141 ? 22.199 -5.181 -16.458 1.00 55.75 141 ASP A N 1
ATOM 1109 C CA . ASP A 1 141 ? 22.238 -6.140 -17.572 1.00 55.75 141 ASP A CA 1
ATOM 1110 C C . ASP A 1 141 ? 22.490 -5.475 -18.936 1.00 55.75 141 ASP A C 1
ATOM 1112 O O . ASP A 1 141 ? 22.904 -6.130 -19.894 1.00 55.75 141 ASP A O 1
ATOM 1116 N N . ALA A 1 142 ? 22.310 -4.154 -19.054 1.00 56.62 142 ALA A N 1
ATOM 1117 C CA . ALA A 1 142 ? 22.648 -3.424 -20.275 1.00 56.62 142 ALA A CA 1
ATOM 1118 C C . ALA A 1 142 ? 24.158 -3.380 -20.560 1.00 56.62 142 ALA A C 1
ATOM 1120 O O . ALA A 1 142 ? 24.565 -3.146 -21.699 1.00 56.62 142 ALA A O 1
ATOM 1121 N N . SER A 1 143 ? 25.011 -3.601 -19.558 1.00 55.28 143 SER A N 1
ATOM 1122 C CA . SER A 1 143 ? 26.477 -3.557 -19.685 1.00 55.28 143 SER A CA 1
ATOM 1123 C C . SER A 1 143 ? 27.096 -4.725 -20.472 1.00 55.28 143 SER A C 1
ATOM 1125 O O . SER A 1 143 ? 28.242 -4.605 -20.905 1.00 55.28 143 SER A O 1
ATOM 1127 N N . VAL A 1 144 ? 26.346 -5.800 -20.751 1.00 55.31 144 VAL A N 1
ATOM 1128 C CA . VAL A 1 144 ? 26.883 -7.059 -21.298 1.00 55.31 144 VAL A CA 1
ATOM 1129 C C . VAL A 1 144 ? 26.355 -7.347 -22.724 1.00 55.31 144 VAL A C 1
ATOM 1131 O O . VAL A 1 144 ? 25.250 -7.848 -22.890 1.00 55.31 144 VAL A O 1
ATOM 1134 N N . GLY A 1 145 ? 27.167 -7.072 -23.761 1.00 55.97 145 GLY A N 1
ATOM 1135 C CA . GLY A 1 145 ? 27.102 -7.732 -25.091 1.00 55.97 145 GLY A CA 1
ATOM 1136 C C . GLY A 1 145 ? 26.436 -6.989 -26.274 1.00 55.97 145 GLY A C 1
ATOM 1137 O O . GLY A 1 145 ? 25.285 -6.577 -26.200 1.00 55.97 145 GLY A O 1
ATOM 1138 N N . HIS A 1 146 ? 27.157 -6.871 -27.406 1.00 52.72 146 HIS A N 1
ATOM 1139 C CA . HIS A 1 146 ? 26.849 -6.009 -28.570 1.00 52.72 146 HIS A CA 1
ATOM 1140 C C . HIS A 1 146 ? 26.086 -6.656 -29.757 1.00 52.72 146 HIS A C 1
ATOM 1142 O O . HIS A 1 146 ? 25.759 -5.942 -30.700 1.00 52.72 146 HIS A O 1
ATOM 1148 N N . HIS A 1 147 ? 25.762 -7.957 -29.761 1.00 49.34 147 HIS A N 1
ATOM 1149 C CA . HIS A 1 147 ? 25.314 -8.623 -31.007 1.00 49.34 147 HIS A CA 1
ATOM 1150 C C . HIS A 1 147 ? 23.828 -8.978 -31.132 1.00 49.34 147 HIS A C 1
ATOM 1152 O O . HIS A 1 147 ? 23.401 -9.425 -32.190 1.00 49.34 147 HIS A O 1
ATOM 1158 N N . LEU A 1 148 ? 23.011 -8.748 -30.107 1.00 52.44 148 LEU A N 1
ATOM 1159 C CA . LEU A 1 148 ? 21.673 -9.340 -30.050 1.00 52.44 148 LEU A CA 1
ATOM 1160 C C . LEU A 1 148 ? 20.659 -8.392 -29.403 1.00 52.44 148 LEU A C 1
ATOM 1162 O O . LEU A 1 148 ? 19.999 -8.725 -28.431 1.00 52.44 148 LEU A O 1
ATOM 1166 N N . ALA A 1 149 ? 20.526 -7.175 -29.928 1.00 56.50 149 ALA A N 1
ATOM 1167 C CA . ALA A 1 149 ? 19.642 -6.154 -29.354 1.00 56.50 149 ALA A CA 1
ATOM 1168 C C . ALA A 1 149 ? 18.165 -6.590 -29.238 1.00 56.50 149 ALA A C 1
ATOM 1170 O O . ALA A 1 149 ? 17.462 -6.133 -28.339 1.00 56.50 149 ALA A O 1
ATOM 1171 N N . LEU A 1 150 ? 17.708 -7.500 -30.108 1.00 57.56 150 LEU A N 1
ATOM 1172 C CA . LEU A 1 150 ? 16.366 -8.091 -30.062 1.00 57.56 150 LEU A CA 1
ATOM 1173 C C . LEU A 1 150 ? 16.249 -9.208 -29.013 1.00 57.56 150 LEU A C 1
ATOM 1175 O O . LEU A 1 150 ? 15.367 -9.134 -28.160 1.00 57.56 150 LEU A O 1
ATOM 1179 N N . GLU A 1 151 ? 17.162 -10.184 -29.000 1.00 60.34 151 GLU A N 1
ATOM 1180 C CA . GLU A 1 151 ? 17.170 -11.243 -27.974 1.00 60.34 151 GLU A CA 1
ATOM 1181 C C . GLU A 1 151 ? 17.438 -10.683 -26.573 1.00 60.34 151 GLU A C 1
ATOM 1183 O O . GLU A 1 151 ? 16.851 -11.145 -25.603 1.00 60.34 151 GLU A O 1
ATOM 1188 N N . LEU A 1 152 ? 18.243 -9.627 -26.450 1.00 61.59 152 LEU A N 1
ATOM 1189 C CA . LEU A 1 152 ? 18.515 -8.956 -25.183 1.00 61.59 152 LEU A CA 1
ATOM 1190 C C . LEU A 1 152 ? 17.268 -8.232 -24.656 1.00 61.59 152 LEU A C 1
ATOM 1192 O O . LEU A 1 152 ? 16.994 -8.274 -23.460 1.00 61.59 152 LEU A O 1
ATOM 1196 N N . ARG A 1 153 ? 16.460 -7.620 -25.533 1.00 63.22 153 ARG A N 1
ATOM 1197 C CA . ARG A 1 153 ? 15.170 -7.012 -25.153 1.00 63.22 153 ARG A CA 1
ATOM 1198 C C . ARG A 1 153 ? 14.181 -8.073 -24.666 1.00 63.22 153 ARG A C 1
ATOM 1200 O O . ARG A 1 153 ? 13.445 -7.835 -23.710 1.00 63.22 153 ARG A O 1
ATOM 1207 N N . GLN A 1 154 ? 14.218 -9.251 -25.281 1.00 61.53 154 GLN A N 1
ATOM 1208 C CA . GLN A 1 154 ? 13.352 -10.377 -24.951 1.00 61.53 154 GLN A CA 1
ATOM 1209 C C . GLN A 1 154 ? 13.777 -11.070 -23.646 1.00 61.53 154 GLN A C 1
ATOM 1211 O O . GLN A 1 154 ? 12.951 -11.246 -22.756 1.00 61.53 154 GLN A O 1
ATOM 1216 N N . MET A 1 155 ? 15.075 -11.318 -23.454 1.00 59.62 155 MET A N 1
ATOM 1217 C CA . MET A 1 155 ? 15.656 -11.816 -22.199 1.00 59.62 155 MET A CA 1
ATOM 1218 C C . MET A 1 155 ? 15.391 -10.859 -21.029 1.00 59.62 155 MET A C 1
ATOM 1220 O O . MET A 1 155 ? 15.035 -11.298 -19.941 1.00 59.62 155 MET A O 1
ATOM 1224 N N . ARG A 1 156 ? 15.483 -9.538 -21.248 1.00 64.38 156 ARG A N 1
ATOM 1225 C CA . ARG A 1 156 ? 15.152 -8.518 -20.234 1.00 64.38 156 ARG A CA 1
ATOM 1226 C C . ARG A 1 156 ? 13.680 -8.549 -19.834 1.00 64.38 156 ARG A C 1
ATOM 1228 O O . ARG A 1 156 ? 13.376 -8.417 -18.651 1.00 64.38 156 ARG A O 1
ATOM 1235 N N . TYR A 1 157 ? 12.776 -8.733 -20.796 1.00 60.75 157 TYR A N 1
ATOM 1236 C CA . TYR A 1 157 ? 11.345 -8.886 -20.535 1.00 60.75 157 TYR A CA 1
ATOM 1237 C C . TYR A 1 157 ? 11.029 -10.198 -19.791 1.00 60.75 157 TYR A C 1
ATOM 1239 O O . TYR A 1 157 ? 10.207 -10.215 -18.874 1.00 60.75 157 TYR A O 1
ATOM 1247 N N . GLU A 1 158 ? 11.720 -11.293 -20.115 1.00 62.50 158 GLU A N 1
ATOM 1248 C CA . GLU A 1 158 ? 11.566 -12.570 -19.408 1.00 62.50 158 GLU A CA 1
ATOM 1249 C C . GLU A 1 158 ? 12.126 -12.530 -17.979 1.00 62.50 158 GLU A C 1
ATOM 1251 O O . GLU A 1 158 ? 11.474 -13.017 -17.050 1.00 62.50 158 GLU A O 1
ATOM 1256 N N . SER A 1 159 ? 13.270 -11.875 -17.770 1.00 58.88 159 SER A N 1
ATOM 1257 C CA . SER A 1 159 ? 13.817 -11.595 -16.438 1.00 58.88 159 SER A CA 1
ATOM 1258 C C . SER A 1 159 ? 12.863 -10.729 -15.614 1.00 58.88 159 SER A C 1
ATOM 1260 O O . SER A 1 159 ? 12.599 -11.057 -14.461 1.00 58.88 159 SER A O 1
ATOM 1262 N N . LEU A 1 160 ? 12.250 -9.704 -16.219 1.00 59.28 160 LEU A N 1
ATOM 1263 C CA . LEU A 1 160 ? 11.176 -8.883 -15.636 1.00 59.28 160 LEU A CA 1
ATOM 1264 C C . LEU A 1 160 ? 10.035 -9.722 -15.074 1.00 59.28 160 LEU A C 1
ATOM 1266 O O . LEU A 1 160 ? 9.641 -9.577 -13.918 1.00 59.28 160 LEU A O 1
ATOM 1270 N N . LYS A 1 161 ? 9.535 -10.636 -15.902 1.00 58.56 161 LYS A N 1
ATOM 1271 C CA . LYS A 1 161 ? 8.426 -11.536 -15.581 1.00 58.56 161 LYS A CA 1
ATOM 1272 C C . LYS A 1 161 ? 8.783 -12.484 -14.441 1.00 58.56 161 LYS A C 1
ATOM 1274 O O . LYS A 1 161 ? 7.978 -12.719 -13.543 1.00 58.56 161 LYS A O 1
ATOM 1279 N N . LYS A 1 162 ? 10.003 -13.026 -14.472 1.00 59.16 162 LYS A N 1
ATOM 1280 C CA . LYS A 1 162 ? 10.492 -13.998 -13.489 1.00 59.16 162 LYS A CA 1
ATOM 1281 C C . LYS A 1 162 ? 10.791 -13.350 -12.136 1.00 59.16 162 LYS A C 1
ATOM 1283 O O . LYS A 1 162 ? 10.570 -13.985 -11.104 1.00 59.16 162 LYS A O 1
ATOM 1288 N N . TRP A 1 163 ? 11.262 -12.103 -12.140 1.00 60.97 163 TRP A N 1
ATOM 1289 C CA . TRP A 1 163 ? 11.624 -11.352 -10.936 1.00 60.97 163 TRP A CA 1
ATOM 1290 C C . TRP A 1 163 ? 10.401 -10.731 -10.247 1.00 60.97 163 TRP A C 1
ATOM 1292 O O . TRP A 1 163 ? 10.246 -10.892 -9.038 1.00 60.97 163 TRP A O 1
ATOM 1302 N N . ALA A 1 164 ? 9.469 -10.147 -11.015 1.00 58.12 164 ALA A N 1
ATOM 1303 C CA . ALA A 1 164 ? 8.217 -9.573 -10.501 1.00 58.12 164 ALA A CA 1
ATOM 1304 C C . ALA A 1 164 ? 7.301 -10.588 -9.788 1.00 58.12 164 ALA A C 1
ATOM 1306 O O . ALA A 1 164 ? 6.409 -10.197 -9.039 1.00 58.12 164 ALA A O 1
ATOM 1307 N N . PHE A 1 165 ? 7.500 -11.887 -10.023 1.00 56.19 165 PHE A N 1
ATOM 1308 C CA . PHE A 1 165 ? 6.702 -12.945 -9.407 1.00 56.19 165 PHE A CA 1
ATOM 1309 C C . PHE A 1 165 ? 7.315 -13.517 -8.119 1.00 56.19 165 PHE A C 1
ATOM 1311 O O . PHE A 1 165 ? 6.568 -14.004 -7.272 1.00 56.19 165 PHE A O 1
ATOM 1318 N N . ARG A 1 166 ? 8.648 -13.497 -7.951 1.00 54.62 166 ARG A N 1
ATOM 1319 C CA . ARG A 1 166 ? 9.325 -14.342 -6.946 1.00 54.62 166 ARG A CA 1
ATOM 1320 C C . ARG A 1 166 ? 9.627 -13.649 -5.616 1.00 54.62 166 ARG A C 1
ATOM 1322 O O . ARG A 1 166 ? 9.363 -14.235 -4.576 1.00 54.62 166 ARG A O 1
ATOM 1329 N N . GLU A 1 167 ? 10.181 -12.442 -5.643 1.00 58.47 167 GLU A N 1
ATOM 1330 C CA . GLU A 1 167 ? 10.694 -11.773 -4.429 1.00 58.47 167 GLU A CA 1
ATOM 1331 C C . GLU A 1 167 ? 9.759 -10.648 -3.965 1.00 58.47 167 GLU A C 1
ATOM 1333 O O . GLU A 1 167 ? 9.475 -10.482 -2.780 1.00 58.47 167 GLU A O 1
ATOM 1338 N N . SER A 1 168 ? 9.220 -9.897 -4.923 1.00 60.62 168 SER A N 1
ATOM 1339 C CA . SER A 1 168 ? 8.360 -8.742 -4.676 1.00 60.62 168 SER A CA 1
ATOM 1340 C C . SER A 1 168 ? 6.984 -9.121 -4.135 1.00 60.62 168 SER A C 1
ATOM 1342 O O . SER A 1 168 ? 6.428 -8.406 -3.305 1.00 60.62 168 SER A O 1
ATOM 1344 N N . SER A 1 169 ? 6.434 -10.247 -4.587 1.00 64.56 169 SER A N 1
ATOM 1345 C CA . SER A 1 169 ? 5.088 -10.697 -4.236 1.00 64.56 169 SER A CA 1
ATOM 1346 C C . SER A 1 169 ? 4.981 -11.097 -2.766 1.00 64.56 169 SER A C 1
ATOM 1348 O O . SER A 1 169 ? 4.000 -10.747 -2.121 1.00 64.56 169 SER A O 1
ATOM 1350 N N . LEU A 1 170 ? 5.995 -11.761 -2.202 1.00 68.88 170 LEU A N 1
ATOM 1351 C CA . LEU A 1 170 ? 5.939 -12.271 -0.831 1.00 68.88 170 LEU A CA 1
ATOM 1352 C C . LEU A 1 170 ? 5.909 -11.138 0.205 1.00 68.88 170 LEU A C 1
ATOM 1354 O O . LEU A 1 170 ? 5.059 -11.140 1.094 1.00 68.88 170 LEU A O 1
ATOM 1358 N N . ALA A 1 171 ? 6.798 -10.149 0.067 1.00 74.62 171 ALA A N 1
ATOM 1359 C CA . ALA A 1 171 ? 6.842 -8.989 0.958 1.00 74.62 171 ALA A CA 1
ATOM 1360 C C . ALA A 1 171 ? 5.574 -8.129 0.834 1.00 74.62 171 ALA A C 1
ATOM 1362 O O . ALA A 1 171 ? 5.026 -7.686 1.841 1.00 74.62 171 ALA A O 1
ATOM 1363 N N . LEU A 1 172 ? 5.075 -7.947 -0.395 1.00 71.94 172 LEU A N 1
ATOM 1364 C CA . LEU A 1 172 ? 3.836 -7.223 -0.666 1.00 71.94 172 LEU A CA 1
ATOM 1365 C C . LEU A 1 172 ? 2.632 -7.940 -0.026 1.00 71.94 172 LEU A C 1
ATOM 1367 O O . LEU A 1 172 ? 1.856 -7.318 0.692 1.00 71.94 172 LEU A O 1
ATOM 1371 N N . VAL A 1 173 ? 2.508 -9.256 -0.224 1.00 74.25 173 VAL A N 1
ATOM 1372 C CA . VAL A 1 173 ? 1.428 -10.085 0.340 1.00 74.25 173 VAL A CA 1
ATOM 1373 C C . VAL A 1 173 ? 1.465 -10.086 1.865 1.00 74.25 173 VAL A C 1
ATOM 1375 O O . VAL A 1 173 ? 0.420 -9.897 2.479 1.00 74.25 173 VAL A O 1
ATOM 1378 N N . LEU A 1 174 ? 2.639 -10.243 2.486 1.00 75.25 174 LEU A N 1
ATOM 1379 C CA . LEU A 1 174 ? 2.789 -10.187 3.946 1.00 75.25 174 LEU A CA 1
ATOM 1380 C C . LEU A 1 174 ? 2.421 -8.812 4.510 1.00 75.25 174 LEU A C 1
ATOM 1382 O O . LEU A 1 174 ? 1.725 -8.733 5.521 1.00 75.25 174 LEU A O 1
ATOM 1386 N N . PHE A 1 175 ? 2.843 -7.734 3.846 1.00 78.94 175 PHE A N 1
ATOM 1387 C CA . PHE A 1 175 ? 2.489 -6.373 4.240 1.00 78.94 175 PHE A CA 1
ATOM 1388 C C . PHE A 1 175 ? 0.971 -6.150 4.195 1.00 78.94 175 PHE A C 1
ATOM 1390 O O . PHE A 1 175 ? 0.381 -5.685 5.171 1.00 78.94 175 PHE A O 1
ATOM 1397 N N . PHE A 1 176 ? 0.317 -6.533 3.094 1.00 73.38 176 PHE A N 1
ATOM 1398 C CA . PHE A 1 176 ? -1.136 -6.421 2.988 1.00 73.38 176 PHE A CA 1
ATOM 1399 C C . PHE A 1 176 ? -1.856 -7.338 3.973 1.00 73.38 176 PHE A C 1
ATOM 1401 O O . PHE A 1 176 ? -2.816 -6.895 4.589 1.00 73.38 176 PHE A O 1
ATOM 1408 N N . ALA A 1 177 ? -1.386 -8.568 4.190 1.00 76.69 177 ALA A N 1
ATOM 1409 C CA . ALA A 1 177 ? -1.958 -9.467 5.188 1.00 76.69 177 ALA A CA 1
ATOM 1410 C C . ALA A 1 177 ? -1.921 -8.847 6.594 1.00 76.69 177 ALA A C 1
ATOM 1412 O O . ALA A 1 177 ? -2.946 -8.831 7.268 1.00 76.69 177 ALA A O 1
ATOM 1413 N N . GLY A 1 178 ? -0.789 -8.260 7.000 1.00 76.56 178 GLY A N 1
ATOM 1414 C CA . GLY A 1 178 ? -0.672 -7.552 8.279 1.00 76.56 178 GLY A CA 1
ATOM 1415 C C . GLY A 1 178 ? -1.585 -6.325 8.377 1.00 76.56 178 GLY A C 1
ATOM 1416 O O . GLY A 1 178 ? -2.215 -6.105 9.408 1.00 76.56 178 GLY A O 1
ATOM 1417 N N . MET A 1 179 ? -1.721 -5.553 7.294 1.00 72.94 179 MET A N 1
ATOM 1418 C CA . MET A 1 179 ? -2.658 -4.422 7.234 1.00 72.94 179 MET A CA 1
ATOM 1419 C C . MET A 1 179 ? -4.122 -4.862 7.342 1.00 72.94 179 MET A C 1
ATOM 1421 O O . MET A 1 179 ? -4.920 -4.201 8.006 1.00 72.94 179 MET A O 1
ATOM 1425 N N . LEU A 1 180 ? -4.486 -5.971 6.695 1.00 74.25 180 LEU A N 1
ATOM 1426 C CA . LEU A 1 180 ? -5.832 -6.528 6.769 1.00 74.25 180 LEU A CA 1
ATOM 1427 C C . LEU A 1 180 ? -6.131 -7.054 8.171 1.00 74.25 180 LEU A C 1
ATOM 1429 O O . LEU A 1 180 ? -7.181 -6.725 8.712 1.00 74.25 180 LEU A O 1
ATOM 1433 N N . ASP A 1 181 ? -5.210 -7.807 8.769 1.00 78.50 181 ASP A N 1
ATOM 1434 C CA . ASP A 1 181 ? -5.344 -8.327 10.134 1.00 78.50 181 ASP A CA 1
ATOM 1435 C C . ASP A 1 181 ? -5.543 -7.190 11.153 1.00 78.50 181 ASP A C 1
ATOM 1437 O O . ASP A 1 181 ? -6.474 -7.220 11.963 1.00 78.50 181 ASP A O 1
ATOM 1441 N N . LEU A 1 182 ? -4.769 -6.105 11.015 1.00 72.06 182 LEU A N 1
ATOM 1442 C CA . LEU A 1 182 ? -4.929 -4.888 11.814 1.00 72.06 182 LEU A CA 1
ATOM 1443 C C . LEU A 1 182 ? -6.332 -4.281 11.657 1.00 72.06 182 LEU A C 1
ATOM 1445 O O . LEU A 1 182 ? -6.965 -3.935 12.653 1.00 72.06 182 LEU A O 1
ATOM 1449 N N . LEU A 1 183 ? -6.855 -4.175 10.431 1.00 71.56 183 LEU A N 1
ATOM 1450 C CA . LEU A 1 183 ? -8.193 -3.622 10.192 1.00 71.56 183 LEU A CA 1
ATOM 1451 C C . LEU A 1 183 ? -9.323 -4.522 10.707 1.00 71.56 183 LEU A C 1
ATOM 1453 O O . LEU A 1 183 ? -10.318 -4.009 11.227 1.00 71.56 183 LEU A O 1
ATOM 1457 N N . TRP A 1 184 ? -9.180 -5.843 10.578 1.00 76.44 184 TRP A N 1
ATOM 1458 C CA . TRP A 1 184 ? -10.136 -6.824 11.102 1.00 76.44 184 TRP A CA 1
ATOM 1459 C C . TRP A 1 184 ? -10.221 -6.782 12.628 1.00 76.44 184 TRP A C 1
ATOM 1461 O O . TRP A 1 184 ? -11.315 -6.917 13.175 1.00 76.44 184 TRP A O 1
ATOM 1471 N N . SER A 1 185 ? -9.099 -6.517 13.299 1.00 70.81 185 SER A N 1
ATOM 1472 C CA . SER A 1 185 ? -9.043 -6.299 14.749 1.00 70.81 185 SER A CA 1
ATOM 1473 C C . SER A 1 185 ? -9.778 -5.022 15.198 1.00 70.81 185 SER A C 1
ATOM 1475 O O . SER A 1 185 ? -10.290 -4.961 16.314 1.00 70.81 185 SER A O 1
ATOM 1477 N N . LEU A 1 186 ? -9.895 -4.009 14.328 1.00 67.12 186 LEU A N 1
ATOM 1478 C CA . LEU A 1 186 ? -10.602 -2.760 14.637 1.00 67.12 186 LEU A CA 1
ATOM 1479 C C . LEU A 1 186 ? -12.118 -2.876 14.527 1.00 67.12 186 LEU A C 1
ATOM 1481 O O . LEU A 1 186 ? -12.860 -2.588 15.466 1.00 67.12 186 LEU A O 1
ATOM 1485 N N . ASN A 1 187 ? -12.588 -3.139 13.310 1.00 72.12 187 ASN A N 1
ATOM 1486 C CA . ASN A 1 187 ? -14.001 -3.085 12.995 1.00 72.12 187 ASN A CA 1
ATOM 1487 C C . ASN A 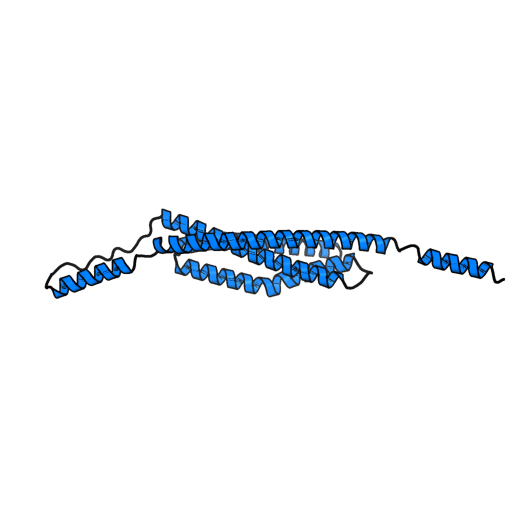1 187 ? -14.267 -3.884 11.715 1.00 72.12 187 ASN A C 1
ATOM 1489 O O . ASN A 1 187 ? -13.781 -3.500 10.646 1.00 72.12 187 ASN A O 1
ATOM 1493 N N . PRO A 1 188 ? -15.086 -4.947 11.778 1.00 74.81 188 PRO A N 1
ATOM 1494 C CA . PRO A 1 188 ? -15.308 -5.833 10.639 1.00 74.81 188 PRO A CA 1
ATOM 1495 C C . PRO A 1 188 ? -15.958 -5.125 9.438 1.00 74.81 188 PRO A C 1
ATOM 1497 O O . PRO A 1 188 ? -15.730 -5.523 8.298 1.00 74.81 188 PRO A O 1
ATOM 1500 N N . VAL A 1 189 ? -16.715 -4.040 9.653 1.00 73.19 189 VAL A N 1
ATOM 1501 C CA . VAL A 1 189 ? -17.331 -3.258 8.563 1.00 73.19 189 VAL A CA 1
ATOM 1502 C C . VAL A 1 189 ? -16.278 -2.437 7.815 1.00 73.19 189 VAL A C 1
ATOM 1504 O O . VAL A 1 189 ? -16.263 -2.412 6.585 1.00 73.19 189 VAL A O 1
ATOM 1507 N N . VAL A 1 190 ? -15.366 -1.797 8.552 1.00 71.38 190 VAL A N 1
ATOM 1508 C CA . VAL A 1 190 ? -14.238 -1.047 7.974 1.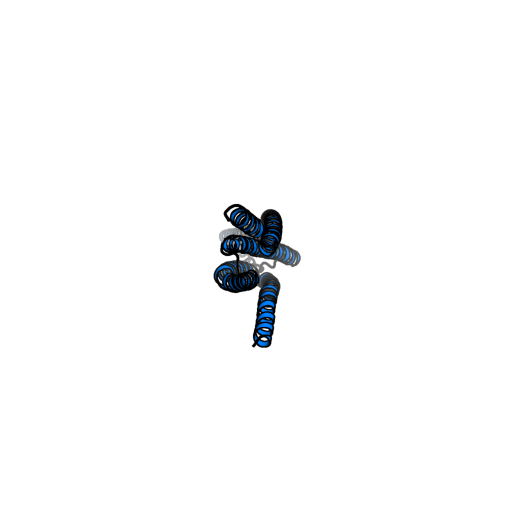00 71.38 190 VAL A CA 1
ATOM 1509 C C . VAL A 1 190 ? -13.302 -2.000 7.234 1.00 71.38 190 VAL A C 1
ATOM 1511 O O . VAL A 1 190 ? -12.930 -1.739 6.089 1.00 71.38 190 VAL A O 1
ATOM 1514 N N . ALA A 1 191 ? -12.987 -3.138 7.855 1.00 74.44 191 ALA A N 1
ATOM 1515 C CA . ALA A 1 191 ? -12.153 -4.179 7.272 1.00 74.44 191 ALA A CA 1
ATOM 1516 C C . ALA A 1 191 ? -12.736 -4.724 5.964 1.00 74.44 191 ALA A C 1
ATOM 1518 O O . ALA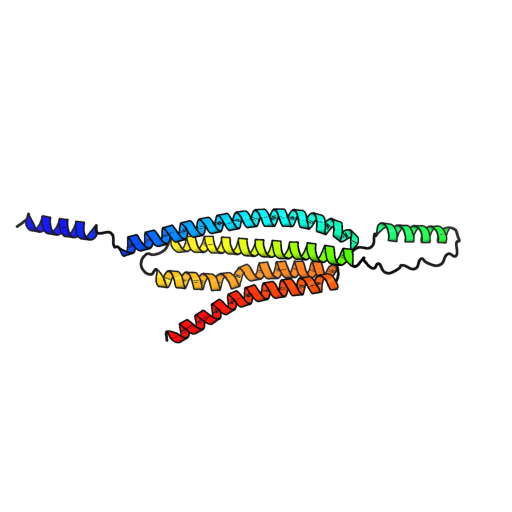 A 1 191 ? -12.014 -4.823 4.976 1.00 74.44 191 ALA A O 1
ATOM 1519 N N . GLY A 1 192 ? -14.041 -5.013 5.917 1.00 76.56 192 GLY A N 1
ATOM 1520 C CA . GLY A 1 192 ? -14.719 -5.516 4.717 1.00 76.56 192 GLY A CA 1
ATOM 1521 C C . GLY A 1 192 ? -14.641 -4.564 3.517 1.00 76.56 192 GLY A C 1
ATOM 1522 O O . GLY A 1 192 ? -14.390 -4.987 2.390 1.00 76.56 192 GLY A O 1
ATOM 1523 N N . LEU A 1 193 ? -14.798 -3.258 3.743 1.00 75.19 193 LEU A N 1
ATOM 1524 C CA . LEU A 1 193 ? -14.711 -2.271 2.661 1.00 75.19 193 LEU A CA 1
ATOM 1525 C C . LEU A 1 193 ? -13.277 -2.096 2.155 1.00 75.19 193 LEU A C 1
ATOM 1527 O O . LEU A 1 193 ? -13.043 -2.061 0.947 1.00 75.19 193 LEU A O 1
ATOM 1531 N N . VAL A 1 194 ? -12.306 -2.015 3.066 1.00 74.62 194 VAL A N 1
ATOM 1532 C CA . VAL A 1 194 ? -10.899 -1.840 2.682 1.00 74.62 194 VAL A CA 1
ATOM 1533 C C . VAL A 1 194 ? -10.345 -3.107 2.029 1.00 74.62 194 VAL A C 1
ATOM 1535 O O . VAL A 1 194 ? -9.672 -3.001 1.007 1.00 74.62 194 VAL A O 1
ATOM 1538 N N . THR A 1 195 ? -10.688 -4.301 2.527 1.00 77.31 195 THR A N 1
ATOM 1539 C CA . THR A 1 195 ? -10.341 -5.580 1.875 1.00 77.31 195 THR A CA 1
ATOM 1540 C C . THR A 1 195 ? -10.885 -5.664 0.454 1.00 77.31 195 THR A C 1
ATOM 1542 O O . THR A 1 195 ? -10.156 -6.100 -0.431 1.00 77.31 195 THR A O 1
ATOM 1545 N N . ALA A 1 196 ? -12.118 -5.215 0.200 1.00 81.31 196 ALA A N 1
ATOM 1546 C CA . ALA A 1 196 ? -12.692 -5.225 -1.144 1.00 81.31 196 ALA A CA 1
ATOM 1547 C C . ALA A 1 196 ? -11.922 -4.312 -2.113 1.00 81.31 196 ALA A C 1
ATOM 1549 O O . ALA A 1 196 ? -11.599 -4.725 -3.226 1.00 81.31 196 ALA A O 1
ATOM 1550 N N . VAL A 1 197 ? -11.579 -3.090 -1.689 1.00 76.50 197 VAL A N 1
ATOM 1551 C CA . VAL A 1 197 ? -10.847 -2.133 -2.539 1.00 76.50 197 VAL A CA 1
ATOM 1552 C C . VAL A 1 197 ? -9.398 -2.569 -2.759 1.00 76.50 197 VAL A C 1
ATOM 1554 O O . VAL A 1 197 ? -8.909 -2.513 -3.886 1.00 76.50 197 VAL A O 1
ATOM 1557 N N . VAL A 1 198 ? -8.718 -3.041 -1.712 1.00 76.88 198 VAL A N 1
ATOM 1558 C CA . VAL A 1 198 ? -7.354 -3.587 -1.808 1.00 76.88 198 VAL A CA 1
ATOM 1559 C C . VAL A 1 198 ? -7.336 -4.858 -2.654 1.00 76.88 198 VAL A C 1
ATOM 1561 O O . VAL A 1 198 ? -6.446 -5.039 -3.477 1.00 76.88 198 VAL A O 1
ATOM 1564 N N . GLY A 1 199 ? -8.334 -5.726 -2.496 1.00 77.88 199 GLY A N 1
ATOM 1565 C CA . GLY A 1 199 ? -8.502 -6.923 -3.312 1.00 77.88 199 GLY A CA 1
ATOM 1566 C C . GLY A 1 199 ? -8.710 -6.580 -4.784 1.00 77.88 199 GLY A C 1
ATOM 1567 O O . GLY A 1 199 ? -8.077 -7.187 -5.643 1.00 77.88 199 GLY A O 1
ATOM 1568 N N . LEU A 1 200 ? -9.526 -5.565 -5.084 1.00 79.56 200 LEU A N 1
ATOM 1569 C CA . LEU A 1 200 ? -9.737 -5.085 -6.449 1.00 79.56 200 LEU A CA 1
ATOM 1570 C C . LEU A 1 200 ? -8.466 -4.467 -7.046 1.00 79.56 200 LEU A C 1
ATOM 1572 O O . LEU A 1 200 ? -8.136 -4.758 -8.193 1.00 79.56 200 LEU A O 1
ATOM 1576 N N . SER A 1 201 ? -7.731 -3.645 -6.293 1.00 70.50 201 SER A N 1
ATOM 1577 C CA . SER A 1 201 ? -6.488 -3.040 -6.786 1.00 70.50 201 SER A CA 1
ATOM 1578 C C . SER A 1 201 ? -5.411 -4.096 -7.039 1.00 70.50 201 SER A C 1
ATOM 1580 O O . SER A 1 201 ? -4.795 -4.102 -8.105 1.00 70.50 201 SER A O 1
ATOM 1582 N N . MET A 1 202 ? -5.253 -5.052 -6.121 1.00 70.69 202 MET A N 1
ATOM 1583 C CA . MET A 1 202 ? -4.403 -6.228 -6.307 1.00 70.69 202 MET A CA 1
ATOM 1584 C C . MET A 1 202 ? -4.825 -7.045 -7.521 1.00 70.69 202 MET A C 1
ATOM 1586 O O . MET A 1 202 ? -3.982 -7.415 -8.335 1.00 70.69 202 MET A O 1
ATOM 1590 N N . PHE A 1 203 ? -6.124 -7.290 -7.681 1.00 77.00 203 PHE A N 1
ATOM 1591 C CA . PHE A 1 203 ? -6.651 -8.009 -8.830 1.00 77.00 203 PHE A CA 1
ATOM 1592 C C . PHE A 1 203 ? -6.322 -7.289 -10.137 1.00 77.00 203 PHE A C 1
ATOM 1594 O O . PHE A 1 203 ? -5.875 -7.939 -11.072 1.00 77.00 203 PHE A O 1
ATOM 1601 N N . ILE A 1 204 ? -6.457 -5.962 -10.203 1.00 72.75 204 ILE A N 1
ATOM 1602 C CA . ILE A 1 204 ? -6.089 -5.175 -11.390 1.00 72.75 204 ILE A CA 1
ATOM 1603 C C . ILE A 1 204 ? -4.593 -5.297 -11.681 1.00 72.75 204 ILE A C 1
ATOM 1605 O O . ILE A 1 204 ? -4.216 -5.497 -12.835 1.00 72.75 204 ILE A O 1
ATOM 1609 N N . VAL A 1 205 ? -3.731 -5.223 -10.665 1.00 68.88 205 VAL A N 1
ATOM 1610 C CA . VAL A 1 205 ? -2.278 -5.378 -10.844 1.00 68.88 205 VAL A CA 1
ATOM 1611 C C . VAL A 1 205 ? -1.941 -6.779 -11.356 1.00 68.88 205 VAL A C 1
ATOM 1613 O O . VAL A 1 205 ? -1.192 -6.919 -12.326 1.00 68.88 205 VAL A O 1
ATOM 1616 N N . VAL A 1 206 ? -2.533 -7.819 -10.765 1.00 70.38 206 VAL A N 1
ATOM 1617 C CA . VAL A 1 206 ? -2.331 -9.219 -11.170 1.00 70.38 206 VAL A CA 1
ATOM 1618 C C . VAL A 1 206 ? -2.914 -9.488 -12.555 1.00 70.38 206 VAL A C 1
ATOM 1620 O O . VAL A 1 206 ? -2.264 -10.149 -13.357 1.00 70.38 206 VAL A O 1
ATOM 1623 N N . ALA A 1 207 ? -4.090 -8.953 -12.875 1.00 73.25 207 ALA A N 1
ATOM 1624 C CA . ALA A 1 207 ? -4.744 -9.109 -14.170 1.00 73.2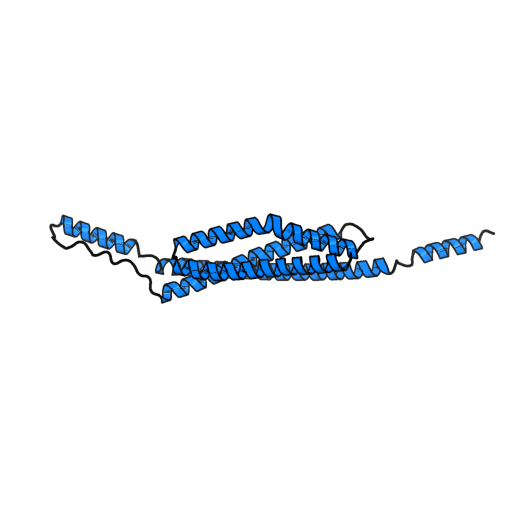5 207 ALA A CA 1
ATOM 1625 C C . ALA A 1 207 ? -3.991 -8.364 -15.273 1.00 73.25 207 ALA A C 1
ATOM 1627 O O . ALA A 1 207 ? -3.778 -8.928 -16.337 1.00 73.25 207 ALA A O 1
ATOM 1628 N N . THR A 1 208 ? -3.519 -7.141 -15.018 1.00 71.19 208 THR A N 1
ATOM 1629 C CA . THR A 1 208 ? -2.688 -6.385 -15.972 1.00 71.19 208 THR A CA 1
ATOM 1630 C C . THR A 1 208 ? -1.370 -7.116 -16.215 1.00 71.19 208 THR A C 1
ATOM 1632 O O . THR A 1 208 ? -0.959 -7.313 -17.360 1.00 71.19 208 THR A O 1
ATOM 1635 N N . SER A 1 209 ? -0.745 -7.618 -15.147 1.00 69.00 209 SER A N 1
ATOM 1636 C CA . SER A 1 209 ? 0.465 -8.436 -15.250 1.00 69.00 209 SER A CA 1
ATOM 1637 C C . SER A 1 209 ? 0.190 -9.711 -16.052 1.00 69.00 209 SER A C 1
ATOM 1639 O O . SER A 1 209 ? 0.882 -9.972 -17.031 1.00 69.00 209 SER A O 1
ATOM 1641 N N . GLY A 1 210 ? -0.866 -10.451 -15.698 1.00 69.69 210 GLY A N 1
ATOM 1642 C CA . GLY A 1 210 ? -1.311 -11.711 -16.301 1.00 69.69 210 GLY A CA 1
ATOM 1643 C C . GLY A 1 210 ? -1.737 -11.595 -17.765 1.00 69.69 210 GLY A C 1
ATOM 1644 O O . GLY A 1 210 ? -1.370 -12.441 -18.576 1.00 69.69 210 GLY A O 1
ATOM 1645 N N . LEU A 1 211 ? -2.437 -10.526 -18.140 1.00 68.44 211 LEU A N 1
ATOM 1646 C CA . LEU A 1 211 ? -2.831 -10.234 -19.520 1.00 68.44 211 LEU A CA 1
ATOM 1647 C C . LEU A 1 211 ? -1.598 -10.014 -20.399 1.00 68.44 211 LEU A C 1
ATOM 1649 O O . LEU A 1 211 ? -1.496 -10.577 -21.488 1.00 68.44 211 LEU A O 1
ATOM 1653 N N . THR A 1 212 ? -0.612 -9.286 -19.874 1.00 64.19 212 THR A N 1
ATOM 1654 C CA . THR A 1 212 ? 0.691 -9.128 -20.529 1.00 64.19 212 THR A CA 1
ATOM 1655 C C . THR A 1 212 ? 1.397 -10.488 -20.684 1.00 64.19 212 THR A C 1
ATOM 1657 O O . THR A 1 212 ? 2.117 -10.719 -21.655 1.00 64.19 212 THR A O 1
ATOM 1660 N N . ILE A 1 213 ? 1.157 -11.443 -19.772 1.00 62.00 213 ILE A N 1
ATOM 1661 C CA . ILE A 1 213 ? 1.661 -12.819 -19.899 1.00 62.00 213 ILE A CA 1
ATOM 1662 C C . ILE A 1 213 ? 0.950 -13.601 -21.001 1.00 62.00 213 ILE A C 1
ATOM 1664 O O . ILE A 1 213 ? 1.621 -14.298 -21.762 1.00 62.00 213 ILE A O 1
ATOM 1668 N N . MET A 1 214 ? -0.372 -13.490 -21.081 1.00 67.31 214 MET A N 1
ATOM 1669 C CA . MET A 1 214 ? -1.206 -14.242 -22.016 1.00 67.31 214 MET A CA 1
ATOM 1670 C C . MET A 1 214 ? -0.971 -13.819 -23.470 1.00 67.31 214 MET A C 1
ATOM 1672 O O . MET A 1 214 ? -0.763 -14.685 -24.316 1.00 67.31 214 MET A O 1
ATOM 1676 N N . LEU A 1 215 ? -0.903 -12.510 -23.741 1.00 67.25 215 LEU A N 1
ATOM 1677 C CA . LEU A 1 215 ? -0.604 -11.979 -25.080 1.00 67.25 215 LEU A CA 1
ATOM 1678 C C . LEU A 1 215 ? 0.761 -12.461 -25.601 1.00 67.25 215 LEU A C 1
ATOM 1680 O O . LEU A 1 215 ? 0.911 -12.770 -26.777 1.00 67.25 215 LEU A O 1
ATOM 1684 N N . TYR A 1 216 ? 1.742 -12.623 -24.709 1.00 59.81 216 TYR A N 1
ATOM 1685 C CA . TYR A 1 216 ? 3.052 -13.171 -25.066 1.00 59.81 216 TYR A CA 1
ATOM 1686 C C . TYR A 1 216 ? 2.995 -14.646 -25.489 1.00 59.81 216 TYR A C 1
ATOM 1688 O O . TYR A 1 216 ? 3.683 -15.051 -26.423 1.00 59.81 216 TYR A O 1
ATOM 1696 N N . PHE A 1 217 ? 2.189 -15.465 -24.808 1.00 59.94 217 PHE A N 1
ATOM 1697 C CA . PHE A 1 217 ? 2.033 -16.873 -25.185 1.00 59.94 217 PHE A CA 1
ATOM 1698 C C . PHE A 1 217 ? 1.317 -17.038 -26.527 1.00 59.94 217 PHE A C 1
ATOM 1700 O O . PHE A 1 217 ? 1.592 -18.005 -27.237 1.00 59.94 217 PHE A O 1
ATOM 1707 N N . ASP A 1 218 ? 0.436 -16.103 -26.875 1.00 63.72 218 ASP A N 1
ATOM 1708 C CA . ASP A 1 218 ? -0.270 -16.100 -28.155 1.00 63.72 218 ASP A CA 1
ATOM 1709 C C . ASP A 1 218 ? 0.667 -15.735 -29.320 1.00 63.72 218 ASP A C 1
ATOM 1711 O O . ASP A 1 218 ? 0.734 -16.444 -30.329 1.00 63.72 218 ASP A O 1
ATOM 1715 N N . GLU A 1 219 ? 1.527 -14.728 -29.135 1.00 58.59 219 GLU A N 1
ATOM 1716 C CA . GLU A 1 219 ? 2.582 -14.414 -30.108 1.00 58.59 219 GLU A CA 1
ATOM 1717 C C . GLU A 1 219 ? 3.625 -15.535 -30.243 1.00 58.59 219 GLU A C 1
ATOM 1719 O O . GLU A 1 219 ? 4.063 -15.853 -31.351 1.00 58.59 219 GLU A O 1
ATOM 1724 N N . ALA A 1 220 ? 4.005 -16.181 -29.136 1.00 55.34 220 ALA A N 1
ATOM 1725 C CA . ALA A 1 220 ? 4.957 -17.293 -29.151 1.00 55.34 220 ALA A CA 1
ATOM 1726 C C . ALA A 1 220 ? 4.399 -18.548 -29.846 1.00 55.34 220 ALA A C 1
ATOM 1728 O O . ALA A 1 220 ? 5.167 -19.319 -30.425 1.00 55.34 220 ALA A O 1
ATOM 1729 N N . LYS A 1 221 ? 3.076 -18.754 -29.812 1.00 54.88 221 LYS A N 1
ATOM 1730 C CA . LYS A 1 221 ? 2.403 -19.810 -30.582 1.00 54.88 221 LYS A CA 1
ATOM 1731 C C . LYS A 1 221 ? 2.288 -19.472 -32.064 1.00 54.88 221 LYS A C 1
ATOM 1733 O O . LYS A 1 221 ? 2.374 -20.380 -32.875 1.00 54.88 221 LYS A O 1
ATOM 1738 N N . THR A 1 222 ? 2.137 -18.196 -32.407 1.00 56.06 222 THR A N 1
ATOM 1739 C CA . THR A 1 222 ? 2.004 -17.734 -33.800 1.00 56.06 222 THR A CA 1
ATOM 1740 C C . THR A 1 222 ? 3.330 -17.794 -34.576 1.00 56.06 222 THR A C 1
ATOM 1742 O O . THR A 1 222 ? 3.329 -17.848 -35.801 1.00 56.06 222 THR A O 1
ATOM 1745 N N . LYS A 1 223 ? 4.475 -17.805 -33.878 1.00 47.91 223 LYS A N 1
ATOM 1746 C CA . LYS A 1 223 ? 5.820 -17.916 -34.479 1.00 47.91 223 LYS A CA 1
ATOM 1747 C C . LYS A 1 223 ? 6.371 -19.351 -34.585 1.00 47.91 223 LYS A C 1
ATOM 1749 O O . LYS A 1 223 ? 7.521 -19.505 -34.994 1.00 47.91 223 LYS A O 1
ATOM 1754 N N . ARG A 1 224 ? 5.604 -20.378 -34.202 1.00 42.72 224 ARG A N 1
ATOM 1755 C CA . ARG A 1 224 ? 5.928 -21.800 -34.431 1.00 42.72 224 ARG A CA 1
ATOM 1756 C C . ARG A 1 224 ? 5.116 -22.352 -35.587 1.00 42.72 224 ARG A C 1
ATOM 1758 O O . ARG A 1 224 ? 5.676 -23.221 -36.285 1.00 42.72 224 ARG A O 1
#

Radius of gyration: 31.61 Å; Cα contacts (8 Å, |Δi|>4): 84; chains: 1; bounding box: 84×35×108 Å

Foldseek 3Di:
DPPVVVVVVVVVVVVVVPPPVLNVVVVVVVVVLVVVLVVLLVVLVVLLVVLVVVLVVLVVVLVVLLVLLDDPVVVVVVLVVVVVVCVVVVHPDPRPPPPPDDRDPVSLVVNLVSLLSNVVSVVSNLVSVVSNVLSVVVVVLVVDDRDCPPVSVVVSVVVVLVVCPDPSVVVSVVVVVVSLVVQVVRDVVSSVVSCVVVVVVVVCVVVVSVVVVVVVVVVVVVVD